Protein AF-A0A812Y5R7-F1 (afdb_monomer_lite)

Foldseek 3Di:
DVLVCCVPPVPDDSVQEAEDPDLPDQADPSHPHYHYDLVSLLVHVNVLDHNVRHQAQEEEAAQCLVLLDCVDSSVVSSLSRLQRYNYYHYHHPPQDDPDPLSCVVVVCSQPVPDDDSVVVLVQFFDWDQALVRDTDTHDGPPVVVVVCCDDVPGHPDDDCVRPPVPDPDDDDDDDDDDQVQFPDHVVVLVVLVCVQPVDPPRNCPPVNVVSVVVNLVNVLNRCLRVVLVVVVVCVVVPVPDDDDDDDDPVSVVSNVVSCCPPQNPPDDDDDPPDDPD

InterPro domains:
  IPR000330 SNF2, N-terminal domain [PF00176] (33-228)
  IPR014001 Helicase superfamily 1/2, ATP-binding domain [PS51192] (1-113)
  IPR027417 P-loop containing nucleoside triphosphate hydrolase [G3DSA:3.40.50.300] (202-277)
  IPR027417 P-loop containing nucleoside triphosphate hydrolase [SSF52540] (2-168)
  IPR038718 SNF2-like, N-terminal domain superfamily [G3DSA:3.40.50.10810] (13-181)

Sequence (277 aa):
VWLEQLRCWGGVDPAKVQVIYAGSTPLDPDASWVIVSYALLVRQKHLLRDARGRPYRFVVCDECHYVKNPEAKRSRAVYAVAEEAKFLILISGTPVLNSAMELFPLLRLLDSRLPDESTFGHRYFRSKNNAFGKSNWAGPQRELELHTYLFHKIGIRRKKEDVLKQLPAKRRQTILLKEATCGLSWQELMALEERLFGNADENEEDFAREEVQRALKLVMKTKMRCCCDYVKDLLDNGIGKFLLFAHHRAMMDALESTLQGPLRGRYIRIDGSTNQK

Organism: NCBI:txid1628268

pLDDT: mean 83.71, std 10.91, range [46.34, 96.88]

Secondary structure (DSSP, 8-state):
-HHHHHHHHS---GGGEEE--STTPPPPTT-SEEE--HHHHHH-GGGGS-TTSPPPSEEEETTGGGG--TTSHHHHHHHHHHTT-SEEEE--S-S-SS-GGGGHHHHHHH-TTSPPHHHHHHHHEEEEE-TTS-EEEEEESSHHHHHHIIIIII-----HHHH-TTSPP------PPPGGGSSS-HHHHHHHHHHHHS---TT-HHHHHHHHHHHHHHHHHHHHHHHHHHHHHHHHTT--------S-HHHHHHHHHHHTTTTTTS-----TTS---

Structure (mmCIF, N/CA/C/O backbone):
data_AF-A0A812Y5R7-F1
#
_entry.id   AF-A0A812Y5R7-F1
#
loop_
_atom_site.group_PDB
_atom_site.id
_atom_site.type_symbol
_atom_site.label_atom_id
_atom_site.label_alt_id
_atom_site.label_comp_id
_atom_site.label_asym_id
_atom_site.label_entity_id
_atom_site.label_seq_id
_atom_site.pdbx_PDB_ins_code
_atom_site.Cartn_x
_atom_site.Cartn_y
_atom_site.Cartn_z
_atom_site.occupancy
_atom_site.B_iso_or_equiv
_atom_site.auth_seq_id
_atom_site.auth_comp_id
_atom_site.auth_asym_id
_atom_site.auth_atom_id
_atom_site.pdbx_PDB_model_num
ATOM 1 N N . VAL A 1 1 ? -16.114 -0.864 -6.460 1.00 84.00 1 VAL A N 1
ATOM 2 C CA . VAL A 1 1 ? -15.586 -2.143 -5.924 1.00 84.00 1 VAL A CA 1
ATOM 3 C C . VAL A 1 1 ? -16.149 -2.504 -4.552 1.00 84.00 1 VAL A C 1
ATOM 5 O O . VAL A 1 1 ? -17.101 -3.263 -4.536 1.00 84.00 1 VAL A O 1
ATOM 8 N N . TRP A 1 2 ? -15.648 -1.992 -3.415 1.00 88.81 2 TRP A N 1
ATOM 9 C CA . TRP A 1 2 ? -16.089 -2.459 -2.078 1.00 88.81 2 TRP A CA 1
ATOM 10 C C . TRP A 1 2 ? -17.611 -2.408 -1.858 1.00 88.81 2 TRP A C 1
ATOM 12 O O . TRP A 1 2 ? -18.202 -3.415 -1.482 1.00 88.81 2 TRP A O 1
ATOM 22 N N . LEU A 1 3 ? -18.261 -1.281 -2.179 1.00 87.94 3 LEU A N 1
ATOM 23 C CA . LEU A 1 3 ? -19.724 -1.156 -2.113 1.00 87.94 3 LEU A CA 1
ATOM 24 C C . LEU A 1 3 ? -20.442 -2.200 -2.987 1.00 87.94 3 LEU A C 1
ATOM 26 O O . LEU A 1 3 ? -21.407 -2.814 -2.549 1.00 87.94 3 LEU A O 1
ATOM 30 N N . GLU A 1 4 ? -19.971 -2.416 -4.216 1.00 86.75 4 GLU A N 1
ATOM 31 C CA . GLU A 1 4 ? -20.564 -3.392 -5.141 1.00 86.75 4 GLU A CA 1
ATOM 32 C C . GLU A 1 4 ? -20.391 -4.825 -4.631 1.00 86.75 4 GLU A C 1
ATOM 34 O O . GLU A 1 4 ? -21.322 -5.617 -4.701 1.00 86.75 4 GLU A O 1
ATOM 39 N N . GLN A 1 5 ? -19.228 -5.161 -4.067 1.00 88.25 5 GLN A N 1
ATOM 40 C CA . GLN A 1 5 ? -18.986 -6.502 -3.536 1.00 88.25 5 GLN A CA 1
ATOM 41 C C . GLN A 1 5 ? -19.799 -6.770 -2.266 1.00 88.25 5 GLN A C 1
ATOM 43 O O . GLN A 1 5 ? -20.343 -7.861 -2.120 1.00 88.25 5 GLN A O 1
ATOM 48 N N . LEU A 1 6 ? -19.967 -5.774 -1.390 1.00 86.62 6 LEU A N 1
ATOM 49 C CA . LEU A 1 6 ? -20.860 -5.886 -0.232 1.00 86.62 6 LEU A CA 1
ATOM 50 C C . LEU A 1 6 ? -22.319 -6.104 -0.650 1.00 86.62 6 LEU A C 1
ATOM 52 O O . LEU A 1 6 ? -23.005 -6.910 -0.028 1.00 86.62 6 LEU A O 1
ATOM 56 N N . ARG A 1 7 ? -22.765 -5.455 -1.734 1.00 82.38 7 ARG A N 1
ATOM 57 C CA . ARG A 1 7 ? -24.100 -5.664 -2.319 1.00 82.38 7 ARG A CA 1
ATOM 58 C C . ARG A 1 7 ? -24.279 -7.077 -2.866 1.00 82.38 7 ARG A C 1
ATOM 60 O O . ARG A 1 7 ? -25.310 -7.691 -2.632 1.00 82.38 7 ARG A O 1
ATOM 67 N N . CYS A 1 8 ? -23.289 -7.579 -3.600 1.00 82.62 8 CYS A N 1
ATOM 68 C CA . CYS A 1 8 ? -23.407 -8.864 -4.286 1.00 82.62 8 CYS A CA 1
ATOM 69 C C . CYS A 1 8 ? -23.157 -10.074 -3.367 1.00 82.62 8 CYS A C 1
ATOM 71 O O . CYS A 1 8 ? -23.780 -11.112 -3.560 1.00 82.62 8 CYS A O 1
ATOM 73 N N . TRP A 1 9 ? -22.254 -9.961 -2.386 1.00 82.50 9 TRP A N 1
ATOM 74 C CA . TRP A 1 9 ? -21.751 -11.108 -1.609 1.00 82.50 9 TRP A CA 1
ATOM 75 C C . TRP A 1 9 ? -21.750 -10.881 -0.097 1.00 82.50 9 TRP A C 1
ATOM 77 O O . TRP A 1 9 ? -21.584 -11.831 0.663 1.00 82.50 9 TRP A O 1
ATOM 87 N N . GLY A 1 10 ? -21.888 -9.636 0.362 1.00 74.44 10 GLY A N 1
ATOM 88 C CA . GLY A 1 10 ? -21.696 -9.289 1.770 1.00 74.44 10 GLY A CA 1
ATOM 89 C C . GLY A 1 10 ? -22.867 -9.653 2.679 1.00 74.44 10 GLY A C 1
ATOM 90 O O . GLY A 1 10 ? -22.699 -9.638 3.894 1.00 74.44 10 GLY A O 1
ATOM 91 N N . GLY A 1 11 ? -24.051 -9.935 2.122 1.00 80.62 11 GLY A N 1
ATOM 92 C CA . GLY A 1 11 ? -25.275 -10.127 2.912 1.00 80.62 11 GLY A CA 1
ATOM 93 C C . GLY A 1 11 ? -25.660 -8.891 3.737 1.00 80.62 11 GLY A C 1
ATOM 94 O O . GLY A 1 11 ? -26.389 -9.003 4.718 1.00 80.62 11 GLY A O 1
ATOM 95 N N . VAL A 1 12 ? -25.132 -7.718 3.371 1.00 82.69 12 VAL A N 1
ATOM 96 C CA . VAL A 1 12 ? -25.376 -6.443 4.046 1.00 82.69 12 VAL A CA 1
ATOM 97 C C . VAL A 1 12 ? -26.439 -5.684 3.267 1.00 82.69 12 VAL A C 1
ATOM 99 O O . VAL A 1 12 ? -26.330 -5.553 2.048 1.00 82.69 12 VAL A O 1
ATOM 102 N N . ASP A 1 13 ? -27.431 -5.145 3.976 1.00 86.00 13 ASP A N 1
ATOM 103 C CA . ASP A 1 13 ? -28.386 -4.207 3.391 1.00 86.00 13 ASP A CA 1
ATOM 104 C C . ASP A 1 13 ? -27.625 -3.000 2.804 1.00 86.00 13 ASP A C 1
ATOM 106 O O . ASP A 1 13 ? -26.950 -2.279 3.549 1.00 86.00 13 ASP A O 1
ATOM 110 N N . PRO A 1 14 ? -27.709 -2.748 1.485 1.00 83.75 14 PRO A N 1
ATOM 111 C CA . PRO A 1 14 ? -27.018 -1.632 0.852 1.00 83.75 14 PRO A CA 1
ATOM 112 C C . PRO A 1 14 ? -27.390 -0.267 1.441 1.00 83.75 14 PRO A C 1
ATOM 114 O O . PRO A 1 14 ? -26.567 0.644 1.376 1.00 83.75 14 PRO A O 1
ATOM 117 N N . ALA A 1 15 ? -28.584 -0.124 2.029 1.00 86.00 15 ALA A N 1
ATOM 118 C CA . ALA A 1 15 ? -29.010 1.097 2.713 1.00 86.00 15 ALA A CA 1
ATOM 119 C C . ALA A 1 15 ? -28.239 1.350 4.022 1.00 86.00 15 ALA A C 1
ATOM 121 O O . ALA A 1 15 ? -28.199 2.472 4.512 1.00 86.00 15 ALA A O 1
ATOM 122 N N . LYS A 1 16 ? -27.583 0.323 4.577 1.00 91.00 16 LYS A N 1
ATOM 123 C CA . LYS A 1 16 ? -26.752 0.403 5.788 1.00 91.00 16 LYS A CA 1
ATOM 124 C C . LYS A 1 16 ? -25.270 0.654 5.494 1.00 91.00 16 LYS A C 1
ATOM 126 O O . LYS A 1 16 ? -24.464 0.638 6.430 1.00 91.00 16 LYS A O 1
ATOM 131 N N . VAL A 1 17 ? -24.895 0.866 4.230 1.00 93.31 17 VAL A N 1
ATOM 132 C CA . VAL A 1 17 ? -23.514 1.144 3.810 1.00 93.31 17 VAL A CA 1
ATOM 133 C C . VAL A 1 17 ? -23.396 2.588 3.339 1.00 93.31 17 VAL A C 1
ATOM 135 O O . VAL A 1 17 ? -23.950 2.967 2.310 1.00 93.31 17 VAL A O 1
ATOM 138 N N . GLN A 1 18 ? -22.600 3.380 4.049 1.00 94.69 18 GLN A N 1
ATOM 139 C CA . GLN A 1 18 ? -22.289 4.751 3.674 1.00 94.69 18 GLN A CA 1
ATOM 140 C C . GLN A 1 18 ? -20.899 4.828 3.036 1.00 94.69 18 GLN A C 1
ATOM 142 O O . GLN A 1 18 ? -19.907 4.394 3.622 1.00 94.69 18 GLN A O 1
ATOM 147 N N . VAL A 1 19 ? -20.806 5.420 1.844 1.00 94.81 19 VAL A N 1
ATOM 148 C CA . VAL A 1 19 ? -19.521 5.740 1.206 1.00 94.81 19 VAL A CA 1
ATOM 149 C C . VAL A 1 19 ? -19.264 7.238 1.311 1.00 94.81 19 VAL A C 1
ATOM 151 O O . VAL A 1 19 ? -20.086 8.048 0.885 1.00 94.81 19 VAL A O 1
ATOM 154 N N . ILE A 1 20 ? -18.113 7.607 1.868 1.00 94.81 20 ILE A N 1
ATOM 155 C CA . ILE A 1 20 ? -17.711 9.000 2.049 1.00 94.81 20 ILE A CA 1
ATOM 156 C C . ILE A 1 20 ? -16.880 9.442 0.846 1.00 94.81 20 ILE A C 1
ATOM 158 O O . ILE A 1 20 ? -15.723 9.049 0.693 1.00 94.81 20 ILE A O 1
ATOM 162 N N . TYR A 1 21 ? -17.478 10.281 -0.000 1.00 91.06 21 TYR A N 1
ATOM 163 C CA . TYR A 1 21 ? -16.824 10.857 -1.181 1.00 91.06 21 TYR A CA 1
ATOM 164 C C . TYR A 1 21 ? -16.240 12.249 -0.921 1.00 91.06 21 TYR A C 1
ATOM 166 O O . TYR A 1 21 ? -15.235 12.621 -1.524 1.00 91.06 21 TYR A O 1
ATOM 174 N N . ALA A 1 22 ? -16.846 13.014 -0.010 1.00 90.94 22 ALA A N 1
ATOM 175 C CA . ALA A 1 22 ? -16.432 14.368 0.321 1.00 90.94 22 ALA A CA 1
ATOM 176 C C . ALA A 1 22 ? -16.225 14.518 1.827 1.00 90.94 22 ALA A C 1
ATOM 178 O O . ALA A 1 22 ? -16.900 13.895 2.641 1.00 90.94 22 ALA A O 1
ATOM 179 N N . GLY A 1 23 ? -15.282 15.379 2.205 1.00 85.62 23 GLY A N 1
ATOM 180 C CA . GLY A 1 23 ? -14.959 15.575 3.612 1.00 85.62 23 GLY A CA 1
ATOM 181 C C . GLY A 1 23 ? -16.055 16.277 4.415 1.00 85.62 23 GLY A C 1
ATOM 182 O O . GLY A 1 23 ? -16.117 16.096 5.619 1.00 85.62 23 GLY A O 1
ATOM 183 N N . SER A 1 24 ? -16.932 17.040 3.763 1.00 87.69 24 SER A N 1
ATOM 184 C CA . SER A 1 24 ? -18.085 17.687 4.398 1.00 87.69 24 SER A CA 1
ATOM 185 C C . SER A 1 24 ? -19.265 16.742 4.633 1.00 87.69 24 SER A C 1
ATOM 187 O O . SER A 1 24 ? -20.240 17.146 5.260 1.00 87.69 24 SER A O 1
ATOM 189 N N . THR A 1 25 ? -19.215 15.508 4.121 1.00 91.69 25 THR A N 1
ATOM 190 C CA . THR A 1 25 ? -20.315 14.553 4.268 1.00 91.69 25 THR A CA 1
ATOM 191 C C . THR A 1 25 ? -20.445 14.129 5.740 1.00 91.69 25 THR A C 1
ATOM 193 O O . THR A 1 25 ? -19.480 13.596 6.304 1.00 91.69 25 THR A O 1
ATOM 196 N N . PRO A 1 26 ? -21.609 14.356 6.383 1.00 92.31 26 PRO A N 1
ATOM 197 C CA . PRO A 1 26 ? -21.854 13.886 7.741 1.00 92.31 26 PRO A CA 1
ATOM 198 C C . PRO A 1 26 ? -21.992 12.360 7.761 1.00 92.31 26 PRO A C 1
ATOM 200 O O . PRO A 1 26 ? -22.435 11.756 6.784 1.00 92.31 26 PRO A O 1
ATOM 203 N N . LEU A 1 27 ? -21.617 11.735 8.878 1.00 94.75 27 LEU A N 1
ATOM 204 C CA . LEU A 1 27 ? -21.836 10.304 9.079 1.00 94.75 27 LEU A CA 1
ATOM 205 C C . LEU A 1 27 ? -23.315 10.032 9.354 1.00 94.75 27 LEU A C 1
ATOM 207 O O . LEU A 1 27 ? -23.932 10.725 10.161 1.00 94.75 27 LEU A O 1
ATOM 211 N N . ASP A 1 28 ? -23.858 9.015 8.699 1.00 93.44 28 ASP A N 1
ATOM 212 C CA . ASP A 1 28 ? -25.228 8.556 8.894 1.00 93.44 28 ASP A CA 1
ATOM 213 C C . ASP A 1 28 ? -25.324 7.725 10.196 1.00 93.44 28 ASP A C 1
ATOM 215 O O . ASP A 1 28 ? -24.650 6.695 10.311 1.00 93.44 28 ASP A O 1
ATOM 219 N N . PRO A 1 29 ? -26.140 8.135 11.190 1.00 92.62 29 PRO A N 1
ATOM 220 C CA . PRO A 1 29 ? -26.336 7.395 12.440 1.00 92.62 29 PRO A CA 1
ATOM 221 C C . PRO A 1 29 ? -26.931 5.993 12.293 1.00 92.62 29 PRO A C 1
ATOM 223 O O . PRO A 1 29 ? -26.826 5.197 13.240 1.00 92.62 29 PRO A O 1
ATOM 226 N N . ASP A 1 30 ? -27.557 5.710 11.150 1.00 91.56 30 ASP A N 1
ATOM 227 C CA . ASP A 1 30 ? -28.165 4.426 10.821 1.00 91.56 30 ASP A CA 1
ATOM 228 C C . ASP A 1 30 ? -27.254 3.525 9.982 1.00 91.56 30 ASP A C 1
ATOM 230 O O . ASP A 1 30 ? -27.551 2.329 9.850 1.00 91.56 30 ASP A O 1
ATOM 234 N N . ALA A 1 31 ? -26.137 4.049 9.464 1.00 92.31 31 ALA A N 1
ATOM 235 C CA . ALA A 1 31 ? -25.155 3.266 8.729 1.00 92.31 31 ALA A CA 1
ATOM 236 C C . ALA A 1 31 ? -24.411 2.296 9.658 1.00 92.31 31 ALA A C 1
ATOM 238 O O . ALA A 1 31 ? -23.898 2.651 10.718 1.00 92.31 31 ALA A O 1
ATOM 239 N N . SER A 1 32 ? -24.329 1.038 9.230 1.00 90.88 32 SER A N 1
ATOM 240 C CA . SER A 1 32 ? -23.557 -0.008 9.914 1.00 90.88 32 SER A CA 1
ATOM 241 C C . SER A 1 32 ? -22.140 -0.140 9.355 1.00 90.88 32 SER A C 1
ATOM 243 O O . SER A 1 32 ? -21.246 -0.612 10.055 1.00 90.88 32 SER A O 1
ATOM 245 N N . TRP A 1 33 ? -21.933 0.283 8.106 1.00 92.69 33 TRP A N 1
ATOM 246 C CA . TRP A 1 33 ? -20.644 0.257 7.422 1.00 92.69 33 TRP A CA 1
ATOM 247 C C . TRP A 1 33 ? -20.321 1.636 6.870 1.00 92.69 33 TRP A C 1
ATOM 249 O O . TRP A 1 33 ? -21.145 2.239 6.186 1.00 92.69 33 TRP A O 1
ATOM 259 N N . VAL A 1 34 ? -19.099 2.100 7.118 1.00 95.00 34 VAL A N 1
ATOM 260 C CA . VAL A 1 34 ? -18.579 3.354 6.572 1.00 95.00 34 VAL A CA 1
ATOM 261 C C . VAL A 1 34 ? -17.354 3.032 5.729 1.00 95.00 34 VAL A C 1
ATOM 263 O O . VAL A 1 34 ? -16.394 2.438 6.214 1.00 95.00 34 VAL A O 1
ATOM 266 N N . ILE A 1 35 ? -17.391 3.414 4.455 1.00 95.38 35 ILE A N 1
ATOM 267 C CA . ILE A 1 35 ? -16.284 3.246 3.514 1.00 95.38 35 ILE A CA 1
ATOM 268 C C . ILE A 1 35 ? -15.682 4.620 3.249 1.00 95.38 35 ILE A C 1
ATOM 270 O O . ILE A 1 35 ? -16.357 5.523 2.754 1.00 95.38 35 ILE A O 1
ATOM 274 N N . VAL A 1 36 ? -14.397 4.773 3.557 1.00 95.25 36 VAL A N 1
ATOM 275 C CA . VAL A 1 36 ? -13.672 6.040 3.444 1.00 95.25 36 VAL A CA 1
ATOM 276 C C . VAL A 1 36 ? -12.274 5.802 2.878 1.00 95.25 36 VAL A C 1
ATOM 278 O O . VAL A 1 36 ? -11.639 4.786 3.153 1.00 95.25 36 VAL A O 1
ATOM 281 N N . SER A 1 37 ? -11.776 6.744 2.077 1.00 94.12 37 SER A N 1
ATOM 282 C CA . SER A 1 37 ? -10.391 6.712 1.599 1.00 94.12 37 SER A CA 1
ATOM 283 C C . SER A 1 37 ? -9.414 7.221 2.665 1.00 94.12 37 SER A C 1
ATOM 285 O O . SER A 1 37 ? -9.737 8.112 3.455 1.00 94.12 37 SER A O 1
ATOM 287 N N . TYR A 1 38 ? -8.165 6.746 2.636 1.00 93.69 38 TYR A N 1
ATOM 288 C CA . TYR A 1 38 ? -7.121 7.234 3.548 1.00 93.69 38 TYR A CA 1
ATOM 289 C C . TYR A 1 38 ? -6.928 8.756 3.490 1.00 93.69 38 TYR A C 1
ATOM 291 O O . TYR A 1 38 ? -6.675 9.390 4.511 1.00 93.69 38 TYR A O 1
ATOM 299 N N . ALA A 1 39 ? -7.065 9.361 2.307 1.00 91.75 39 ALA A N 1
ATOM 300 C CA . ALA A 1 39 ? -6.901 10.802 2.132 1.00 91.75 39 ALA A CA 1
ATOM 301 C C . ALA A 1 39 ? -7.988 11.616 2.854 1.00 91.75 39 ALA A C 1
ATOM 303 O O . ALA A 1 39 ? -7.691 12.679 3.402 1.00 91.75 39 ALA A O 1
ATOM 304 N N . LEU A 1 40 ? -9.231 11.122 2.868 1.00 93.31 40 LEU A N 1
ATOM 305 C CA . LEU A 1 40 ? -10.339 11.773 3.567 1.00 93.31 40 LEU A CA 1
ATOM 306 C C . LEU A 1 40 ? -10.211 11.617 5.081 1.00 93.31 40 LEU A C 1
ATOM 308 O O . LEU A 1 40 ? -10.363 12.607 5.794 1.00 93.31 40 LEU A O 1
ATOM 312 N N . LEU A 1 41 ? -9.832 10.427 5.558 1.00 93.31 41 LEU A N 1
ATOM 313 C CA . LEU A 1 41 ? -9.646 10.158 6.987 1.00 93.31 41 LEU A CA 1
ATOM 314 C C . LEU A 1 41 ? -8.608 11.094 7.630 1.00 93.31 41 LEU A C 1
ATOM 316 O O . LEU A 1 41 ? -8.805 11.579 8.738 1.00 93.31 41 LEU A O 1
ATOM 320 N N . VAL A 1 42 ? -7.528 11.421 6.910 1.00 92.00 42 VAL A N 1
ATOM 321 C CA . VAL A 1 42 ? -6.503 12.376 7.378 1.00 92.00 42 VAL A CA 1
ATOM 322 C C . VAL A 1 42 ? -7.057 13.781 7.584 1.00 92.00 42 VAL A C 1
ATOM 324 O O . VAL A 1 42 ? -6.621 14.497 8.484 1.00 92.00 42 VAL A O 1
ATOM 327 N N . ARG A 1 43 ? -7.955 14.216 6.700 1.00 89.12 43 ARG A N 1
ATOM 328 C CA . ARG A 1 43 ? -8.440 15.600 6.666 1.00 89.12 43 ARG A CA 1
ATOM 329 C C . ARG A 1 43 ? -9.594 15.833 7.634 1.00 89.12 43 ARG A C 1
ATOM 331 O O . ARG A 1 43 ? -9.819 16.975 8.015 1.00 89.12 43 ARG A O 1
ATOM 338 N N . GLN A 1 44 ? -10.318 14.779 8.003 1.00 90.56 44 GLN A N 1
ATOM 339 C CA . GLN A 1 44 ? -11.620 14.890 8.645 1.00 90.56 44 GLN A CA 1
ATOM 340 C C . GLN A 1 44 ? -11.659 14.157 9.980 1.00 90.56 44 GLN A C 1
ATOM 342 O O . GLN A 1 44 ? -11.813 12.940 10.046 1.00 90.56 44 GLN A O 1
ATOM 347 N N . LYS A 1 45 ? -11.551 14.927 11.068 1.00 87.44 45 LYS A N 1
ATOM 348 C CA . LYS A 1 45 ? -11.534 14.384 12.432 1.00 87.44 45 LYS A CA 1
ATOM 349 C C . LYS A 1 45 ? -12.851 13.715 12.831 1.00 87.44 45 LYS A C 1
ATOM 351 O O . LYS A 1 45 ? -12.819 12.784 13.628 1.00 87.44 45 LYS A O 1
ATOM 356 N N . HIS A 1 46 ? -13.990 14.155 12.286 1.00 90.44 46 HIS A N 1
ATOM 357 C CA . HIS A 1 46 ? -15.288 13.545 12.603 1.00 90.44 46 HIS A CA 1
ATOM 358 C C . HIS A 1 46 ? -15.401 12.107 12.093 1.00 90.44 46 HIS A C 1
ATOM 360 O O . HIS A 1 46 ? -16.201 11.353 12.625 1.00 90.44 46 HIS A O 1
ATOM 366 N N . LEU A 1 47 ? -14.577 11.710 11.116 1.00 93.31 47 LEU A N 1
ATOM 367 C CA . LEU A 1 47 ? -14.551 10.346 10.583 1.00 93.31 47 LEU A CA 1
ATOM 368 C C . LEU A 1 47 ? -13.778 9.362 11.475 1.00 93.31 47 LEU A C 1
ATOM 370 O O . LEU A 1 47 ? -13.834 8.163 11.220 1.00 93.31 47 LEU A O 1
ATOM 374 N N . LEU A 1 48 ? -13.063 9.835 12.507 1.00 93.25 48 LEU A N 1
ATOM 375 C CA . LEU A 1 48 ? -12.273 8.973 13.399 1.00 93.25 48 LEU A CA 1
ATOM 376 C C . LEU A 1 48 ? -13.138 8.132 14.350 1.00 93.25 48 LEU A C 1
ATOM 378 O O . LEU A 1 48 ? -12.686 7.115 14.868 1.00 93.25 48 LEU A O 1
ATOM 382 N N . ARG A 1 49 ? -14.384 8.547 14.572 1.00 94.25 49 ARG A N 1
ATOM 383 C CA . ARG A 1 49 ? -15.383 7.837 15.376 1.00 94.25 49 ARG A CA 1
ATOM 384 C C . ARG A 1 49 ? -16.659 7.665 14.559 1.00 94.25 49 ARG A C 1
ATOM 386 O O . ARG A 1 49 ? -16.805 8.300 13.519 1.00 94.25 49 ARG A O 1
ATOM 393 N N . ASP A 1 50 ? -17.559 6.797 15.012 1.00 93.38 50 ASP A N 1
ATOM 394 C CA . ASP A 1 50 ? -18.868 6.639 14.377 1.00 93.38 50 ASP A CA 1
ATOM 395 C C . ASP A 1 50 ? -19.735 7.907 14.536 1.00 93.38 50 ASP A C 1
ATOM 397 O O . ASP A 1 50 ? -19.393 8.839 15.269 1.00 93.38 50 ASP A O 1
ATOM 401 N N . ALA A 1 51 ? -20.899 7.936 13.881 1.00 92.75 51 ALA A N 1
ATOM 402 C CA . ALA A 1 51 ? -21.844 9.057 13.943 1.00 92.75 51 ALA A CA 1
ATOM 403 C C . ALA A 1 51 ? -22.309 9.426 15.369 1.00 92.75 51 ALA A C 1
ATOM 405 O O . ALA A 1 51 ? -22.850 10.508 15.584 1.00 92.75 51 ALA A O 1
ATOM 406 N N . ARG A 1 52 ? -22.119 8.533 16.350 1.00 92.19 52 ARG A N 1
ATOM 407 C CA . ARG A 1 52 ? -22.490 8.720 17.759 1.00 92.19 52 ARG A CA 1
ATOM 408 C C . ARG A 1 52 ? -21.276 9.024 18.642 1.00 92.19 52 ARG A C 1
ATOM 410 O O . ARG A 1 52 ? -21.398 9.012 19.863 1.00 92.19 52 ARG A O 1
ATOM 417 N N . GLY A 1 53 ? -20.105 9.265 18.049 1.00 92.50 53 GLY A N 1
ATOM 418 C CA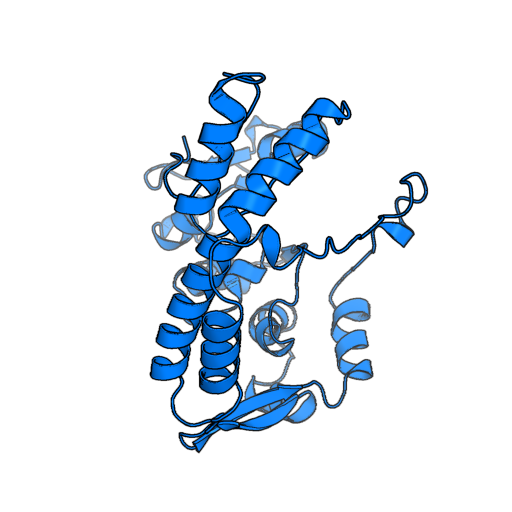 . GLY A 1 53 ? -18.871 9.555 18.773 1.00 92.50 53 GLY A CA 1
ATOM 419 C C . GLY A 1 53 ? -18.271 8.341 19.487 1.00 92.50 53 GLY A C 1
ATOM 420 O O . GLY A 1 53 ? -17.521 8.508 20.446 1.00 92.50 53 GLY A O 1
ATOM 421 N N . ARG A 1 54 ? -18.576 7.116 19.049 1.00 94.12 54 ARG A N 1
ATOM 422 C CA . ARG A 1 54 ? -18.030 5.879 19.628 1.00 94.12 54 ARG A CA 1
ATOM 423 C C . ARG A 1 54 ? -16.899 5.315 18.761 1.00 94.12 54 ARG A C 1
ATOM 425 O O . ARG A 1 54 ? -16.883 5.556 17.552 1.00 94.12 54 ARG A O 1
ATOM 432 N N . PRO A 1 55 ? -15.961 4.548 19.345 1.00 95.94 55 PRO A N 1
ATOM 433 C CA . PRO A 1 55 ? -14.977 3.807 18.564 1.00 95.94 55 PRO A CA 1
ATOM 434 C C . PRO A 1 55 ? -15.639 2.841 17.579 1.00 95.94 55 PRO A C 1
ATOM 436 O O . PRO A 1 55 ? -16.656 2.213 17.893 1.00 95.94 55 PRO A O 1
ATOM 439 N N . TYR A 1 56 ? -15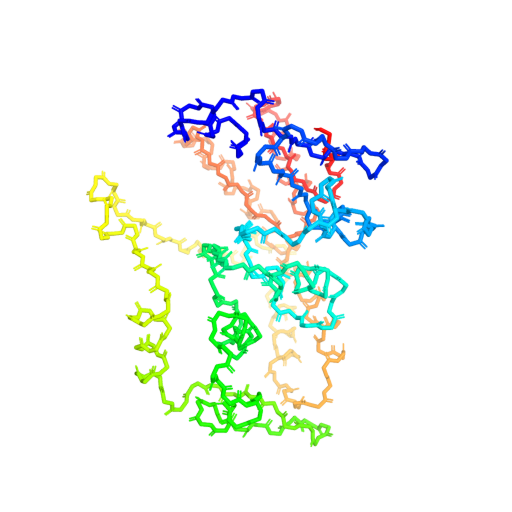.028 2.661 16.410 1.00 96.06 56 TYR A N 1
ATOM 440 C CA . TYR A 1 56 ? -15.458 1.629 15.474 1.00 96.06 56 TYR A CA 1
ATOM 441 C C . TYR A 1 56 ? -15.155 0.244 16.040 1.00 96.06 56 TYR A C 1
ATOM 443 O O . TYR A 1 56 ? -14.036 -0.059 16.436 1.00 96.06 56 TYR A O 1
ATOM 451 N N . ARG A 1 57 ? -16.150 -0.646 16.048 1.00 95.56 57 ARG A N 1
ATOM 452 C CA . ARG A 1 57 ? -15.957 -2.013 16.554 1.00 95.56 57 ARG A CA 1
ATOM 453 C C . ARG A 1 57 ? -15.020 -2.840 15.666 1.00 95.56 57 ARG A C 1
ATOM 455 O O . ARG A 1 57 ? -14.260 -3.648 16.189 1.00 95.56 57 ARG A O 1
ATOM 462 N N . PHE A 1 58 ? -15.120 -2.669 14.352 1.00 95.50 58 PHE A N 1
ATOM 463 C CA . PHE A 1 58 ? -14.338 -3.378 13.342 1.00 95.50 58 PHE A CA 1
ATOM 464 C C . PHE A 1 58 ? -13.714 -2.370 12.386 1.00 95.50 58 PHE A C 1
ATOM 466 O O . PHE A 1 58 ? -14.413 -1.499 11.872 1.00 95.50 58 PHE A O 1
ATOM 473 N N . VAL A 1 59 ? -12.421 -2.527 12.120 1.00 96.88 59 VAL A N 1
ATOM 474 C CA . VAL A 1 59 ? -11.672 -1.714 11.161 1.00 96.88 59 VAL A CA 1
ATOM 475 C C . VAL A 1 59 ? -11.001 -2.639 10.159 1.00 96.88 59 VAL A C 1
ATOM 477 O O . VAL A 1 59 ? -10.300 -3.579 10.534 1.00 96.88 59 VAL A O 1
ATOM 480 N N . VAL A 1 60 ? -11.218 -2.366 8.874 1.00 96.31 60 VAL A N 1
ATOM 481 C CA . VAL A 1 60 ? -10.574 -3.080 7.770 1.00 96.31 60 VAL A CA 1
ATOM 482 C C . VAL A 1 60 ? -9.742 -2.082 6.978 1.00 96.31 60 VAL A C 1
ATOM 484 O O . VAL A 1 60 ? -10.266 -1.104 6.450 1.00 96.31 60 VAL A O 1
ATOM 487 N N . CYS A 1 61 ? -8.440 -2.335 6.900 1.00 96.00 61 CYS A N 1
ATOM 488 C CA . CYS A 1 61 ? -7.489 -1.525 6.151 1.00 96.00 61 CYS A CA 1
ATOM 489 C C . CYS A 1 61 ? -7.052 -2.287 4.903 1.00 96.00 61 CYS A C 1
ATOM 491 O O . CYS A 1 61 ? -6.239 -3.209 4.997 1.00 96.00 61 CYS A O 1
ATOM 493 N N . ASP A 1 62 ? -7.589 -1.890 3.754 1.00 94.88 62 ASP A N 1
ATOM 494 C CA . ASP A 1 62 ? -7.195 -2.423 2.452 1.00 94.88 62 ASP A CA 1
ATOM 495 C C . ASP A 1 62 ? -5.923 -1.744 1.928 1.00 94.88 62 ASP A C 1
ATOM 497 O O . ASP A 1 62 ? -5.723 -0.545 2.111 1.00 94.88 62 ASP A O 1
ATOM 501 N N . GLU A 1 63 ? -5.046 -2.519 1.297 1.00 92.50 63 GLU A N 1
ATOM 502 C CA . GLU A 1 63 ? -3.676 -2.122 0.955 1.00 92.50 63 GLU A CA 1
ATOM 503 C C . GLU A 1 63 ? -2.923 -1.458 2.125 1.00 92.50 63 GLU A C 1
ATOM 505 O O . GLU A 1 63 ? -2.319 -0.387 2.015 1.00 92.50 63 GLU A O 1
ATOM 510 N N . CYS A 1 64 ? -2.925 -2.132 3.280 1.00 91.94 64 CYS A N 1
ATOM 511 C CA . CYS A 1 64 ? -2.375 -1.639 4.546 1.00 91.94 64 CYS A CA 1
ATOM 512 C C . CYS A 1 64 ? -0.888 -1.246 4.482 1.00 91.94 64 CYS A C 1
ATOM 514 O O . CYS A 1 64 ? -0.420 -0.465 5.309 1.00 91.94 64 CYS A O 1
ATOM 516 N N . HIS A 1 65 ? -0.143 -1.719 3.475 1.00 88.88 65 HIS A N 1
ATOM 517 C CA . HIS A 1 65 ? 1.241 -1.311 3.222 1.00 88.88 65 HIS A CA 1
ATOM 518 C C . HIS A 1 65 ? 1.367 0.209 3.020 1.00 88.88 65 HIS A C 1
ATOM 520 O O . HIS A 1 65 ? 2.438 0.792 3.201 1.00 88.88 65 HIS A O 1
ATOM 526 N N . TYR A 1 66 ? 0.263 0.883 2.698 1.00 89.88 66 TYR A N 1
ATOM 527 C CA . TYR A 1 66 ? 0.198 2.325 2.667 1.00 89.88 66 TYR A CA 1
ATOM 528 C C . TYR A 1 66 ? 0.428 2.972 4.048 1.00 89.88 66 TYR A C 1
ATOM 530 O O . TYR A 1 66 ? 1.086 4.012 4.133 1.00 89.88 66 TYR A O 1
ATOM 538 N N . VAL A 1 67 ? -0.022 2.376 5.143 1.00 91.38 67 VAL A N 1
ATOM 539 C CA . VAL A 1 67 ? 0.098 2.964 6.489 1.00 91.38 67 VAL A CA 1
ATOM 540 C C . VAL A 1 67 ? 1.317 2.467 7.267 1.00 91.38 67 VAL A C 1
ATOM 542 O O . VAL A 1 67 ? 1.368 2.598 8.479 1.00 91.38 67 VAL A O 1
ATOM 545 N N . LYS A 1 68 ? 2.334 1.939 6.572 1.00 88.88 68 LYS A N 1
ATOM 546 C CA . LYS A 1 68 ? 3.539 1.357 7.188 1.00 88.88 68 LYS A CA 1
ATOM 547 C C . LYS A 1 68 ? 4.436 2.342 7.951 1.00 88.88 68 LYS A C 1
ATOM 549 O O . LYS A 1 68 ? 5.173 1.920 8.827 1.00 88.88 68 LYS A O 1
ATOM 554 N N . ASN A 1 69 ? 4.412 3.636 7.613 1.00 89.88 69 ASN A N 1
ATOM 555 C CA . ASN A 1 69 ? 5.256 4.650 8.260 1.00 89.88 69 ASN A CA 1
ATOM 556 C C . ASN A 1 69 ? 4.463 5.390 9.359 1.00 89.88 69 ASN A C 1
ATOM 558 O O . ASN A 1 69 ? 3.603 6.192 8.985 1.00 89.88 69 ASN A O 1
ATOM 562 N N . PRO A 1 70 ? 4.756 5.212 10.663 1.00 89.69 70 PRO A N 1
ATOM 563 C CA . PRO A 1 70 ? 4.033 5.856 11.771 1.00 89.69 70 PRO A CA 1
ATOM 564 C C . PRO A 1 70 ? 4.033 7.387 11.730 1.00 89.69 70 PRO A C 1
ATOM 566 O O . PRO A 1 70 ? 3.108 8.035 12.219 1.00 89.69 70 PRO A O 1
ATOM 569 N N . GLU A 1 71 ? 5.061 7.992 11.138 1.00 89.38 71 GLU A N 1
ATOM 570 C CA . GLU A 1 71 ? 5.199 9.446 11.076 1.00 89.38 71 GLU A CA 1
ATOM 571 C C . GLU A 1 71 ? 4.293 10.076 10.016 1.00 89.38 71 GLU A C 1
ATOM 573 O O . GLU A 1 71 ? 3.965 11.265 10.079 1.00 89.38 71 GLU A O 1
ATOM 578 N N . ALA A 1 72 ? 3.848 9.284 9.038 1.00 92.31 72 ALA A N 1
ATOM 579 C CA . ALA A 1 72 ? 3.000 9.780 7.973 1.00 92.31 72 ALA A CA 1
ATOM 580 C C . ALA A 1 72 ? 1.608 10.144 8.514 1.00 92.31 72 ALA A C 1
ATOM 582 O O . ALA A 1 72 ? 0.977 9.375 9.238 1.00 92.31 72 ALA A O 1
ATOM 583 N N . LYS A 1 73 ? 1.072 11.297 8.083 1.00 92.38 73 LYS A N 1
ATOM 584 C CA . LYS A 1 73 ? -0.261 11.794 8.494 1.00 92.38 73 LYS A CA 1
ATOM 585 C C . LYS A 1 73 ? -1.368 10.741 8.332 1.00 92.38 73 LYS A C 1
ATOM 587 O O . LYS A 1 73 ? -2.226 10.608 9.195 1.00 92.38 73 LYS A O 1
ATOM 592 N N . ARG A 1 74 ? -1.311 9.979 7.236 1.00 93.06 74 ARG A N 1
ATOM 593 C CA . ARG A 1 74 ? -2.204 8.845 6.933 1.00 93.06 74 ARG A CA 1
ATOM 594 C C . ARG A 1 74 ? -2.152 7.733 7.965 1.00 93.06 74 ARG A C 1
ATOM 596 O O . ARG A 1 74 ? -3.203 7.273 8.389 1.00 93.06 74 ARG A O 1
ATOM 603 N N . SER A 1 75 ? -0.958 7.344 8.390 1.00 93.94 75 SER A N 1
ATOM 604 C CA . SER A 1 75 ? -0.787 6.277 9.366 1.00 93.94 75 SER A CA 1
ATOM 605 C C . SER A 1 75 ? -1.298 6.736 10.718 1.00 93.94 75 SER A C 1
ATOM 607 O O . SER A 1 75 ? -2.129 6.053 11.287 1.00 93.94 75 SER A O 1
ATOM 609 N N . ARG A 1 76 ? -0.953 7.952 11.165 1.00 94.00 76 ARG A N 1
ATOM 610 C CA . ARG A 1 76 ? -1.484 8.511 12.423 1.00 94.00 76 ARG A CA 1
ATOM 611 C C . ARG A 1 76 ? -3.013 8.523 12.470 1.00 94.00 76 ARG A C 1
ATOM 613 O O . ARG A 1 76 ? -3.589 8.138 13.479 1.00 94.00 76 ARG A O 1
ATOM 620 N N . ALA A 1 77 ? -3.666 8.933 11.381 1.00 94.00 77 ALA A N 1
ATOM 621 C CA . ALA A 1 77 ? -5.126 8.935 11.302 1.00 94.00 77 ALA A CA 1
ATOM 622 C C . ALA A 1 77 ? -5.711 7.516 11.380 1.00 94.00 77 ALA A C 1
ATOM 624 O O . ALA A 1 77 ? -6.678 7.292 12.096 1.00 94.00 77 ALA A O 1
ATOM 625 N N . VAL A 1 78 ? -5.109 6.551 10.682 1.00 95.38 78 VAL A N 1
ATOM 626 C CA . VAL A 1 78 ? -5.552 5.150 10.728 1.00 95.38 78 VAL A CA 1
ATOM 627 C C . VAL A 1 78 ? -5.276 4.512 12.085 1.00 95.38 78 VAL A C 1
ATOM 629 O O . VAL A 1 78 ? -6.117 3.770 12.573 1.00 95.38 78 VAL A O 1
ATOM 632 N N . TYR A 1 79 ? -4.145 4.822 12.712 1.00 95.00 79 TYR A N 1
ATOM 633 C CA . TYR A 1 79 ? -3.745 4.261 14.001 1.00 95.00 79 TYR A CA 1
ATOM 634 C C . TYR A 1 79 ? -4.700 4.741 15.093 1.00 95.00 79 TYR A C 1
ATOM 636 O O . TYR A 1 79 ? -5.198 3.919 15.848 1.00 95.00 79 TYR A O 1
ATOM 644 N N . ALA A 1 80 ? -5.083 6.024 15.078 1.00 94.12 80 ALA A N 1
ATOM 645 C CA . ALA A 1 80 ? -6.084 6.568 15.997 1.00 94.12 80 ALA A CA 1
ATOM 646 C C . ALA A 1 80 ? -7.434 5.828 15.932 1.00 94.12 80 ALA A C 1
ATOM 648 O O . ALA A 1 80 ? -8.105 5.673 16.946 1.00 94.12 80 ALA A O 1
ATOM 649 N N . VAL A 1 81 ? -7.836 5.354 14.748 1.00 95.62 81 VAL A N 1
ATOM 650 C CA . VAL A 1 81 ? -9.063 4.556 14.591 1.00 95.62 81 VAL A CA 1
ATOM 651 C C . VAL A 1 81 ? -8.833 3.092 14.973 1.00 95.62 81 VAL A C 1
ATOM 653 O O . VAL A 1 81 ? -9.689 2.470 15.597 1.00 95.62 81 VAL A O 1
ATOM 656 N N . ALA A 1 82 ? -7.689 2.530 14.587 1.00 95.31 82 ALA A N 1
ATOM 657 C CA . ALA A 1 82 ? -7.365 1.119 14.756 1.00 95.31 82 ALA A CA 1
ATOM 658 C C . ALA A 1 82 ? -7.059 0.737 16.213 1.00 95.31 82 ALA A C 1
ATOM 660 O O . ALA A 1 82 ? -7.439 -0.349 16.634 1.00 95.31 82 ALA A O 1
ATOM 661 N N . GLU A 1 83 ? -6.408 1.615 16.979 1.00 93.25 83 GLU A N 1
ATOM 662 C CA . GLU A 1 83 ? -6.035 1.372 18.381 1.00 93.25 83 GLU A CA 1
ATOM 663 C C . GLU A 1 83 ? -7.252 1.309 19.312 1.00 93.25 83 GLU A C 1
ATOM 665 O O . GLU A 1 83 ? -7.244 0.565 20.290 1.00 93.25 83 GLU A O 1
ATOM 670 N N . GLU A 1 84 ? -8.320 2.050 19.002 1.00 93.88 84 GLU A N 1
ATOM 671 C CA . GLU A 1 84 ? -9.572 2.001 19.766 1.00 93.88 84 GLU A CA 1
ATOM 672 C C . GLU A 1 84 ? -10.533 0.903 19.280 1.00 93.88 84 GLU A C 1
ATOM 674 O O . GLU A 1 84 ? -11.564 0.641 19.910 1.00 93.88 84 GLU A O 1
ATOM 679 N N . ALA A 1 85 ? -10.226 0.267 18.148 1.00 95.06 85 ALA A N 1
ATOM 680 C CA . ALA A 1 85 ? -11.088 -0.739 17.561 1.00 95.06 85 ALA A CA 1
ATOM 681 C C . ALA A 1 85 ? -10.973 -2.081 18.281 1.00 95.06 85 ALA A C 1
ATOM 683 O O . ALA A 1 85 ? -9.893 -2.544 18.638 1.00 95.06 85 ALA A O 1
ATOM 684 N N . LYS A 1 86 ? -12.108 -2.772 18.431 1.00 94.25 86 LYS A N 1
ATOM 685 C CA . LYS A 1 86 ? -12.116 -4.119 19.023 1.00 94.25 86 LYS A CA 1
ATOM 686 C C . LYS A 1 86 ? -11.476 -5.155 18.096 1.00 94.25 86 LYS A C 1
ATOM 688 O O . LYS A 1 86 ? -10.899 -6.130 18.568 1.00 94.25 86 LYS A O 1
ATOM 693 N N . PHE A 1 87 ? -11.625 -4.973 16.787 1.00 95.12 87 PHE A N 1
ATOM 694 C CA . PHE A 1 87 ? -11.118 -5.889 15.776 1.00 95.12 87 PHE A CA 1
ATOM 695 C C . PHE A 1 87 ? -10.485 -5.111 14.624 1.00 95.12 87 PHE A C 1
ATOM 697 O O . PHE A 1 87 ? -11.110 -4.210 14.061 1.00 95.12 87 PHE A O 1
ATOM 704 N N . LEU A 1 88 ? -9.275 -5.514 14.242 1.00 95.69 88 LEU A N 1
ATOM 705 C CA . LEU A 1 88 ? -8.508 -4.922 13.153 1.00 95.69 88 LEU A CA 1
ATOM 706 C C . LEU A 1 88 ? -8.137 -5.999 12.133 1.00 95.69 88 LEU A C 1
ATOM 708 O O . LEU A 1 88 ? -7.578 -7.035 12.490 1.00 95.69 88 LEU A O 1
ATOM 712 N N . ILE A 1 89 ? -8.419 -5.735 10.860 1.00 95.44 89 ILE A N 1
ATOM 713 C CA . ILE A 1 89 ? -7.988 -6.570 9.739 1.00 95.44 89 ILE A CA 1
ATOM 714 C C . ILE A 1 89 ? -7.143 -5.713 8.805 1.00 95.44 89 ILE A C 1
ATOM 716 O O . ILE A 1 89 ? -7.600 -4.695 8.286 1.00 95.44 89 ILE A O 1
ATOM 720 N N . LEU A 1 90 ? -5.907 -6.146 8.571 1.00 94.44 90 LEU A N 1
ATOM 721 C CA . LEU A 1 90 ? -4.999 -5.528 7.615 1.00 94.44 90 LEU A CA 1
ATOM 722 C C . LEU A 1 90 ? -4.900 -6.421 6.373 1.00 94.44 90 LEU A C 1
ATOM 724 O O . LEU A 1 90 ? -4.549 -7.594 6.482 1.00 94.44 90 LEU A O 1
ATOM 728 N N . ILE A 1 91 ? -5.199 -5.869 5.198 1.00 94.31 91 ILE A N 1
ATOM 729 C CA . ILE A 1 91 ? -5.180 -6.582 3.916 1.00 94.31 91 ILE A CA 1
ATOM 730 C C . ILE A 1 91 ? -4.105 -5.953 3.033 1.00 94.31 91 ILE A C 1
ATOM 732 O O . ILE A 1 91 ? -4.013 -4.734 2.930 1.00 94.31 91 ILE A O 1
ATOM 736 N N . SER A 1 92 ? -3.265 -6.772 2.404 1.00 90.69 92 SER A N 1
ATOM 737 C CA . SER A 1 92 ? -2.292 -6.309 1.411 1.00 90.69 92 SER A CA 1
ATOM 738 C C . SER A 1 92 ? -1.907 -7.450 0.480 1.00 90.69 92 SER A C 1
ATOM 740 O O . SER A 1 92 ? -1.612 -8.559 0.935 1.00 90.69 92 SER A O 1
ATOM 742 N N . GLY A 1 93 ? -1.867 -7.175 -0.825 1.00 85.81 93 GLY A N 1
ATOM 743 C CA . GLY A 1 93 ? -1.309 -8.109 -1.807 1.00 85.81 93 GLY A CA 1
ATOM 744 C C . GLY A 1 93 ? 0.223 -8.186 -1.754 1.00 85.81 93 GLY A C 1
ATOM 745 O O . GLY A 1 93 ? 0.817 -9.191 -2.154 1.00 85.81 93 GLY A O 1
ATOM 746 N N . THR A 1 94 ? 0.866 -7.143 -1.226 1.00 80.00 94 THR A N 1
ATOM 747 C CA . THR A 1 94 ? 2.324 -6.985 -1.136 1.00 80.00 94 THR A CA 1
ATOM 748 C C . THR A 1 94 ? 2.713 -6.532 0.275 1.00 80.00 94 THR A C 1
ATOM 750 O O . THR A 1 94 ? 2.951 -5.344 0.499 1.00 80.00 94 THR A O 1
ATOM 753 N N . PRO A 1 95 ? 2.743 -7.444 1.267 1.00 69.38 95 PRO A N 1
ATOM 754 C CA . PRO A 1 95 ? 2.982 -7.060 2.657 1.00 69.38 95 PRO A CA 1
ATOM 755 C C . PRO A 1 95 ? 4.399 -6.509 2.882 1.00 69.38 95 PRO A C 1
ATOM 757 O O . PRO A 1 95 ? 4.572 -5.568 3.642 1.00 69.38 95 PRO A O 1
ATOM 760 N N . VAL A 1 96 ? 5.413 -7.042 2.195 1.00 71.62 96 VAL A N 1
ATOM 761 C CA . VAL A 1 96 ? 6.807 -6.581 2.307 1.00 71.62 96 VAL A CA 1
ATOM 762 C C . VAL A 1 96 ? 7.200 -5.893 1.005 1.00 71.62 96 VAL A C 1
ATOM 764 O O . VAL A 1 96 ? 7.156 -6.532 -0.045 1.00 71.62 96 VAL A O 1
ATOM 767 N N . LEU A 1 97 ? 7.566 -4.608 1.074 1.00 66.19 97 LEU A N 1
ATOM 768 C CA . LEU A 1 97 ? 8.039 -3.846 -0.088 1.00 66.19 97 LEU A CA 1
ATOM 769 C C . LEU A 1 97 ? 9.567 -3.873 -0.174 1.00 66.19 97 LEU A C 1
ATOM 771 O O . LEU A 1 97 ? 10.097 -4.399 -1.146 1.00 66.19 97 LEU A O 1
ATOM 775 N N . ASN A 1 98 ? 10.261 -3.365 0.851 1.00 71.75 98 ASN A N 1
ATOM 776 C CA . ASN A 1 98 ? 11.727 -3.256 0.828 1.00 71.75 98 ASN A CA 1
ATOM 777 C C . ASN A 1 98 ? 12.406 -4.060 1.942 1.00 71.75 98 ASN A C 1
ATOM 779 O O . ASN A 1 98 ? 13.375 -4.772 1.702 1.00 71.75 98 ASN A O 1
ATOM 783 N N . SER A 1 99 ? 11.890 -3.959 3.168 1.00 80.31 99 SER A N 1
ATOM 784 C CA . SER A 1 99 ? 12.418 -4.664 4.336 1.00 80.31 99 SER A CA 1
ATOM 785 C C . SER A 1 99 ? 11.267 -5.172 5.189 1.00 80.31 99 SER A C 1
ATOM 787 O O . SER A 1 99 ? 10.269 -4.476 5.371 1.00 80.31 99 SER A O 1
ATOM 789 N N . ALA A 1 100 ? 11.406 -6.373 5.752 1.00 81.38 100 ALA A N 1
ATOM 790 C CA . ALA A 1 100 ? 10.423 -6.903 6.694 1.00 81.38 100 ALA A CA 1
ATOM 791 C C . ALA A 1 100 ? 10.315 -6.043 7.967 1.00 81.38 100 ALA A C 1
ATOM 793 O O . ALA A 1 100 ? 9.301 -6.111 8.655 1.00 81.38 100 ALA A O 1
ATOM 794 N N . MET A 1 101 ? 11.309 -5.193 8.249 1.00 85.94 101 MET A N 1
ATOM 795 C CA . MET A 1 101 ? 11.245 -4.229 9.346 1.00 85.94 101 MET A CA 1
ATOM 796 C C . MET A 1 101 ? 10.144 -3.183 9.132 1.00 85.94 101 MET A C 1
ATOM 798 O O . MET A 1 101 ? 9.507 -2.753 10.086 1.00 85.94 101 MET A O 1
ATOM 802 N N . GLU A 1 102 ? 9.833 -2.840 7.877 1.00 85.19 102 GLU A N 1
ATOM 803 C CA . GLU A 1 102 ? 8.755 -1.896 7.556 1.00 85.19 102 GLU A CA 1
ATOM 804 C C . GLU A 1 102 ? 7.368 -2.400 7.996 1.00 85.19 102 GLU A C 1
ATOM 806 O O . GLU A 1 102 ? 6.424 -1.619 8.078 1.00 85.19 102 GLU A O 1
ATOM 811 N N . LEU A 1 103 ? 7.224 -3.702 8.269 1.00 86.31 103 LEU A N 1
ATOM 812 C CA . LEU A 1 103 ? 5.989 -4.273 8.797 1.00 86.31 103 LEU A CA 1
ATOM 813 C C . LEU A 1 103 ? 5.835 -4.079 10.303 1.00 86.31 103 LEU A C 1
ATOM 815 O O . LEU A 1 103 ? 4.711 -4.187 10.787 1.00 86.31 103 LEU A O 1
ATOM 819 N N . PHE A 1 104 ? 6.915 -3.812 11.043 1.00 90.75 104 PHE A N 1
ATOM 820 C CA . PHE A 1 104 ? 6.880 -3.762 12.505 1.00 90.75 104 PHE A CA 1
ATOM 821 C C . PHE A 1 104 ? 5.753 -2.868 13.052 1.00 90.75 104 PHE A C 1
ATOM 823 O O . PHE A 1 104 ? 4.993 -3.351 13.894 1.00 90.75 104 PHE A O 1
ATOM 830 N N . PRO A 1 105 ? 5.538 -1.638 12.541 1.00 91.94 105 PRO A N 1
ATOM 831 C CA . PRO A 1 105 ? 4.441 -0.803 13.016 1.00 91.94 105 PRO A CA 1
ATOM 832 C C . PRO A 1 105 ? 3.058 -1.439 12.848 1.00 91.94 105 PRO A C 1
ATOM 834 O O . PRO A 1 105 ? 2.224 -1.366 13.746 1.00 91.94 105 PRO A O 1
ATOM 837 N N . LEU A 1 106 ? 2.826 -2.116 11.721 1.00 92.31 106 LEU A N 1
ATOM 838 C CA . LEU A 1 106 ? 1.568 -2.810 11.445 1.00 92.31 106 LEU A CA 1
ATOM 839 C C . LEU A 1 106 ? 1.401 -4.050 12.327 1.00 92.31 106 LEU A C 1
ATOM 841 O O . LEU A 1 106 ? 0.299 -4.346 12.779 1.00 92.31 106 LEU A O 1
ATOM 845 N N . LEU A 1 107 ? 2.493 -4.765 12.601 1.00 91.38 107 LEU A N 1
ATOM 846 C CA . LEU A 1 107 ? 2.475 -5.913 13.504 1.00 91.38 107 LEU A CA 1
ATOM 847 C C . LEU A 1 107 ? 2.182 -5.487 14.936 1.00 91.38 107 LEU A C 1
ATOM 849 O O . LEU A 1 107 ? 1.441 -6.181 15.621 1.00 91.38 107 LEU A O 1
ATOM 853 N N . ARG A 1 108 ? 2.720 -4.349 15.381 1.00 91.94 108 ARG A N 1
ATOM 854 C CA . ARG A 1 108 ? 2.470 -3.821 16.724 1.00 91.94 108 ARG A CA 1
ATOM 855 C C . ARG A 1 108 ? 1.026 -3.356 16.918 1.00 91.94 108 ARG A C 1
ATOM 857 O O . ARG A 1 108 ? 0.508 -3.486 18.021 1.00 91.94 108 ARG A O 1
ATOM 864 N N . LEU A 1 109 ? 0.359 -2.896 15.854 1.00 91.38 109 LEU A N 1
ATOM 865 C CA . LEU A 1 109 ? -1.090 -2.653 15.875 1.00 91.38 109 LEU A CA 1
ATOM 866 C C . LEU A 1 109 ? -1.909 -3.941 16.036 1.00 91.38 109 LEU A C 1
ATOM 868 O O . LEU A 1 109 ? -2.973 -3.914 16.644 1.00 91.38 109 LEU A O 1
ATOM 872 N N . LEU A 1 110 ? -1.440 -5.059 15.473 1.00 91.56 110 LEU A N 1
ATOM 873 C CA . LEU A 1 110 ? -2.129 -6.353 15.555 1.00 91.56 110 LEU A CA 1
ATOM 874 C C . LEU A 1 110 ? -1.816 -7.117 16.850 1.00 91.56 110 LEU A C 1
ATOM 876 O O . LEU A 1 110 ? -2.677 -7.820 17.374 1.00 91.56 110 LEU A O 1
ATOM 880 N N . ASP A 1 111 ? -0.589 -7.005 17.357 1.00 90.00 111 ASP A N 1
ATOM 881 C CA . ASP A 1 111 ? -0.128 -7.646 18.585 1.00 90.00 111 ASP A CA 1
ATOM 882 C C . ASP A 1 111 ? 0.639 -6.640 19.453 1.00 90.00 111 ASP A C 1
ATOM 884 O O . ASP A 1 111 ? 1.850 -6.447 19.314 1.00 90.00 111 ASP A O 1
ATOM 888 N N . SER A 1 112 ? -0.078 -6.026 20.397 1.00 87.44 112 SER A N 1
ATOM 889 C CA . SER A 1 112 ? 0.472 -5.044 21.339 1.00 87.44 112 SER A CA 1
ATOM 890 C C . SER A 1 112 ? 1.489 -5.630 22.326 1.00 87.44 112 SER A C 1
ATOM 892 O O . SER A 1 112 ? 2.178 -4.873 23.008 1.00 87.44 112 SER A O 1
ATOM 894 N N . ARG A 1 113 ? 1.622 -6.964 22.396 1.00 89.62 113 ARG A N 1
ATOM 895 C CA . ARG A 1 113 ? 2.615 -7.654 23.239 1.00 89.62 113 ARG A CA 1
ATOM 896 C C . ARG A 1 113 ? 3.999 -7.691 22.600 1.00 89.62 113 ARG A C 1
ATOM 898 O O . ARG A 1 113 ? 4.951 -8.125 23.250 1.00 89.62 113 ARG A O 1
ATOM 905 N N . LEU A 1 114 ? 4.119 -7.303 21.329 1.00 91.00 114 LEU A N 1
ATOM 906 C CA . LEU A 1 114 ? 5.420 -7.183 20.688 1.00 91.00 114 LEU A CA 1
ATOM 907 C C . LEU A 1 114 ? 6.308 -6.207 21.469 1.00 91.00 114 LEU A C 1
ATOM 909 O O . LEU A 1 114 ? 5.821 -5.190 21.974 1.00 91.00 114 LEU A O 1
ATOM 913 N N . PRO A 1 115 ? 7.618 -6.486 21.560 1.00 92.44 115 PRO A N 1
ATOM 914 C CA . PRO A 1 115 ? 8.541 -5.557 22.184 1.00 92.44 115 PRO A CA 1
ATOM 915 C C . PRO A 1 115 ? 8.652 -4.282 21.341 1.00 92.44 115 PRO A C 1
ATOM 917 O O . PRO A 1 115 ? 8.064 -4.167 20.259 1.00 92.44 115 PRO A O 1
ATOM 920 N N . ASP A 1 116 ? 9.350 -3.284 21.867 1.00 92.06 116 ASP A N 1
ATOM 921 C CA . ASP A 1 116 ? 9.627 -2.052 21.137 1.00 92.06 116 ASP A CA 1
ATOM 922 C C . ASP A 1 116 ? 10.409 -2.322 19.838 1.00 92.06 116 ASP A C 1
ATOM 924 O O . ASP A 1 116 ? 10.962 -3.405 19.617 1.00 92.06 116 ASP A O 1
ATOM 928 N N . GLU A 1 117 ? 10.432 -1.314 18.968 1.00 90.06 117 GLU A N 1
ATOM 929 C CA . GLU A 1 117 ? 11.040 -1.408 17.642 1.00 90.06 117 GLU A CA 1
ATOM 930 C C . GLU A 1 117 ? 12.514 -1.811 17.697 1.00 90.06 117 GLU A C 1
ATOM 932 O O . GLU A 1 117 ? 12.955 -2.626 16.888 1.00 90.06 117 GLU A O 1
ATOM 937 N N . SER A 1 118 ? 13.261 -1.289 18.672 1.00 89.81 118 SER A N 1
ATOM 938 C CA . SER A 1 118 ? 14.688 -1.565 18.816 1.00 89.81 118 SER A CA 1
ATOM 939 C C . SER A 1 118 ? 14.916 -3.020 19.203 1.00 89.81 118 SER A C 1
ATOM 941 O O . SER A 1 118 ? 15.656 -3.742 18.534 1.00 89.81 118 SER A O 1
ATOM 943 N N . THR A 1 119 ? 14.209 -3.500 20.226 1.00 92.56 119 THR A N 1
ATOM 944 C CA . THR A 1 119 ? 14.315 -4.893 20.676 1.00 92.56 119 THR A CA 1
ATOM 945 C C . THR A 1 119 ? 13.872 -5.880 19.589 1.00 92.56 119 THR A C 1
ATOM 947 O O . THR A 1 119 ? 14.511 -6.917 19.386 1.00 92.56 119 THR A O 1
ATOM 950 N N . PHE A 1 120 ? 12.799 -5.568 18.854 1.00 91.69 120 PHE A N 1
ATOM 951 C CA . PHE A 1 120 ? 12.368 -6.370 17.707 1.00 91.69 120 PHE A CA 1
ATOM 952 C C . PHE A 1 120 ? 13.424 -6.366 16.592 1.00 91.69 120 PHE A C 1
ATOM 954 O O . PHE A 1 120 ? 13.798 -7.429 16.087 1.00 91.69 120 PHE A O 1
ATOM 961 N N . GLY A 1 121 ? 13.943 -5.183 16.261 1.00 90.75 121 GLY A N 1
ATOM 962 C CA . GLY A 1 121 ? 15.017 -4.962 15.301 1.00 90.75 121 GLY A CA 1
ATOM 963 C C . GLY A 1 121 ? 16.246 -5.810 15.614 1.00 90.75 121 GLY A C 1
ATOM 964 O O . GLY A 1 121 ? 16.629 -6.659 14.814 1.00 90.75 121 GLY A O 1
ATOM 965 N N . HIS A 1 122 ? 16.789 -5.684 16.826 1.00 90.56 122 HIS A N 1
ATOM 966 C CA . HIS A 1 122 ? 17.967 -6.420 17.288 1.00 90.56 122 HIS A CA 1
ATOM 967 C C . HIS A 1 122 ? 17.780 -7.937 17.326 1.00 90.56 122 HIS A C 1
ATOM 969 O O . HIS A 1 122 ? 18.760 -8.669 17.199 1.00 90.56 122 HIS A O 1
ATOM 975 N N . ARG A 1 123 ? 16.550 -8.439 17.497 1.00 91.25 123 ARG A N 1
ATOM 976 C CA . ARG A 1 123 ? 16.270 -9.882 17.460 1.00 91.25 123 ARG A CA 1
ATOM 977 C C . ARG A 1 123 ? 16.261 -10.425 16.035 1.00 91.25 123 ARG A C 1
ATOM 979 O O . ARG A 1 123 ? 16.798 -11.507 15.791 1.00 91.25 123 ARG A O 1
ATOM 986 N N . TYR A 1 124 ? 15.635 -9.705 15.106 1.00 90.88 124 TYR A N 1
ATOM 987 C CA . TYR A 1 124 ? 15.305 -10.237 13.782 1.00 90.88 124 TYR A CA 1
ATOM 988 C C . TYR A 1 124 ? 16.177 -9.711 12.645 1.00 90.88 124 TYR A C 1
ATOM 990 O O . TYR A 1 124 ? 16.272 -10.396 11.626 1.00 90.88 124 TYR A O 1
ATOM 998 N N . PHE A 1 125 ? 16.858 -8.578 12.816 1.00 90.50 125 PHE A N 1
ATOM 999 C CA . PHE A 1 125 ? 17.637 -7.904 11.775 1.00 90.50 125 PHE A CA 1
ATOM 1000 C C . PHE A 1 125 ? 19.058 -7.582 12.228 1.00 90.50 125 PHE A C 1
ATOM 1002 O O . PHE A 1 125 ? 19.307 -7.323 13.404 1.00 90.50 125 PHE A O 1
ATOM 1009 N N . ARG A 1 126 ? 20.006 -7.572 11.287 1.00 87.00 126 ARG A N 1
ATOM 1010 C CA . ARG A 1 126 ? 21.368 -7.104 11.580 1.00 87.00 126 ARG A CA 1
ATOM 1011 C C . ARG A 1 126 ? 21.379 -5.578 11.611 1.00 87.00 126 ARG A C 1
ATOM 1013 O O . ARG A 1 126 ? 20.601 -4.937 10.909 1.00 87.00 126 ARG A O 1
ATOM 1020 N N . SER A 1 127 ? 22.279 -4.995 12.390 1.00 82.12 127 SER A N 1
ATOM 1021 C CA . SER A 1 127 ? 22.552 -3.555 12.352 1.00 82.12 127 SER A CA 1
ATOM 1022 C C . SER A 1 127 ? 23.638 -3.282 11.309 1.00 82.12 127 SER A C 1
ATOM 1024 O O . SER A 1 127 ? 24.726 -3.848 11.410 1.00 82.12 127 SER A O 1
ATOM 1026 N N . LYS A 1 128 ? 23.365 -2.422 10.324 1.00 76.00 128 LYS A N 1
ATOM 1027 C CA . LYS A 1 128 ? 24.369 -1.834 9.423 1.00 76.00 128 LYS A CA 1
ATOM 1028 C C . LYS A 1 128 ? 24.432 -0.337 9.708 1.00 76.00 128 LYS A C 1
ATOM 1030 O O . LYS A 1 128 ? 23.424 0.349 9.583 1.00 76.00 128 LYS A O 1
ATOM 1035 N N . ASN A 1 129 ? 25.604 0.176 10.062 1.00 73.31 129 ASN A N 1
ATOM 1036 C CA . ASN A 1 129 ? 25.798 1.620 10.160 1.00 73.31 129 ASN A CA 1
ATOM 1037 C C . ASN A 1 129 ? 25.842 2.203 8.746 1.00 73.31 129 ASN A C 1
ATOM 1039 O O . ASN A 1 129 ? 26.514 1.652 7.875 1.00 73.31 129 ASN A O 1
ATOM 1043 N N . ASN A 1 130 ? 25.108 3.283 8.510 1.00 65.81 130 ASN A N 1
ATOM 1044 C CA . ASN A 1 130 ? 25.271 4.070 7.299 1.00 65.81 130 ASN A CA 1
ATOM 1045 C C . ASN A 1 130 ? 26.486 5.007 7.423 1.00 65.81 130 ASN A C 1
ATOM 1047 O O . ASN A 1 130 ? 27.032 5.200 8.513 1.00 65.81 130 ASN A O 1
ATOM 1051 N N . ALA A 1 131 ? 26.860 5.616 6.299 1.00 56.12 131 ALA A N 1
ATOM 1052 C CA . ALA A 1 131 ? 27.897 6.641 6.160 1.00 56.12 131 ALA A CA 1
ATOM 1053 C C . ALA A 1 131 ? 27.882 7.727 7.252 1.00 56.12 131 ALA A C 1
ATOM 1055 O O . ALA A 1 131 ? 28.918 8.218 7.690 1.00 56.12 131 ALA A O 1
ATOM 1056 N N . PHE A 1 132 ? 26.683 8.082 7.720 1.00 56.47 132 PHE A N 1
ATOM 1057 C CA . PHE A 1 132 ? 26.432 9.148 8.688 1.00 56.47 132 PHE A CA 1
ATOM 1058 C C . PHE A 1 132 ? 26.390 8.653 10.144 1.00 56.47 132 PHE A C 1
ATOM 1060 O O . PHE A 1 132 ? 25.907 9.366 11.024 1.00 56.47 132 PHE A O 1
ATOM 1067 N N . GLY A 1 133 ? 26.830 7.417 10.409 1.00 57.03 133 GLY A N 1
ATOM 1068 C CA . GLY A 1 133 ? 26.854 6.824 11.748 1.00 57.03 133 GLY A CA 1
ATOM 1069 C C . GLY A 1 133 ? 25.478 6.445 12.312 1.00 57.03 133 GLY A C 1
ATOM 1070 O O . GLY A 1 133 ? 25.383 6.077 13.482 1.00 57.03 133 GLY A O 1
ATOM 1071 N N . LYS A 1 134 ? 24.404 6.501 11.512 1.00 60.25 134 LYS A N 1
ATOM 1072 C CA . LYS A 1 134 ? 23.078 5.994 11.896 1.00 60.25 134 LYS A CA 1
ATOM 1073 C C . LYS A 1 134 ? 22.991 4.498 11.609 1.00 60.25 134 LYS A C 1
ATOM 1075 O O . LYS A 1 134 ? 23.271 4.047 10.501 1.00 60.25 134 LYS A O 1
ATOM 1080 N N . SER A 1 135 ? 22.570 3.729 12.606 1.00 65.44 135 SER A N 1
ATOM 1081 C CA . SER A 1 135 ? 22.280 2.304 12.444 1.00 65.44 135 SER A CA 1
ATOM 1082 C C . SER A 1 135 ? 20.970 2.116 11.669 1.00 65.44 135 SER A C 1
ATOM 1084 O O . SER A 1 135 ? 19.925 2.629 12.066 1.00 65.44 135 SER A O 1
ATOM 1086 N N . ASN A 1 136 ? 21.040 1.377 10.563 1.00 75.19 136 ASN A N 1
ATOM 1087 C CA . ASN A 1 136 ? 19.908 0.891 9.785 1.00 75.19 136 ASN A CA 1
ATOM 1088 C C . ASN A 1 136 ? 19.793 -0.633 9.922 1.00 75.19 136 ASN A C 1
ATOM 1090 O O . ASN A 1 136 ? 20.790 -1.352 10.014 1.00 75.19 136 ASN A O 1
ATOM 1094 N N . TRP A 1 137 ? 18.567 -1.148 9.862 1.00 82.88 137 TRP A N 1
ATOM 1095 C CA . TRP A 1 137 ? 18.313 -2.588 9.874 1.00 82.88 137 TRP A CA 1
ATOM 1096 C C . TRP A 1 137 ? 18.603 -3.211 8.505 1.00 82.88 137 TRP A C 1
ATOM 1098 O O . TRP A 1 137 ? 18.034 -2.803 7.492 1.00 82.88 137 TRP A O 1
ATOM 1108 N N . ALA A 1 138 ? 19.455 -4.232 8.473 1.00 79.00 138 ALA A N 1
ATOM 1109 C CA . ALA A 1 138 ? 19.903 -4.904 7.261 1.00 79.00 138 ALA A CA 1
ATOM 1110 C C . ALA A 1 138 ? 19.712 -6.418 7.361 1.00 79.00 138 ALA A C 1
ATOM 1112 O O . ALA A 1 138 ? 20.342 -7.071 8.187 1.00 79.00 138 ALA A O 1
ATOM 1113 N N . GLY A 1 139 ? 18.894 -6.974 6.463 1.00 78.12 139 GLY A N 1
ATOM 1114 C CA . GLY A 1 139 ? 18.701 -8.417 6.287 1.00 78.12 139 GLY A CA 1
ATOM 1115 C C . GLY A 1 139 ? 18.111 -9.152 7.506 1.00 78.12 139 GLY A C 1
ATOM 1116 O O . GLY A 1 139 ? 18.364 -8.790 8.656 1.00 78.12 139 GLY A O 1
ATOM 1117 N N . PRO A 1 140 ? 17.316 -10.213 7.302 1.00 83.31 140 PRO A N 1
ATOM 1118 C CA . PRO A 1 140 ? 16.875 -11.041 8.414 1.00 83.31 140 PRO A CA 1
ATOM 1119 C C . PRO A 1 140 ? 18.044 -11.893 8.942 1.00 83.31 140 PRO A C 1
ATOM 1121 O O . PRO A 1 140 ? 18.804 -12.474 8.172 1.00 83.31 140 PRO A O 1
ATOM 1124 N N . GLN A 1 141 ? 18.179 -12.002 10.263 1.00 88.62 141 GLN A N 1
ATOM 1125 C CA . GLN A 1 141 ? 19.112 -12.931 10.928 1.00 88.62 141 GLN A CA 1
ATOM 1126 C C . GLN A 1 141 ? 18.405 -14.137 11.562 1.00 88.62 141 GLN A C 1
ATOM 1128 O O . GLN A 1 141 ? 19.037 -15.153 11.830 1.00 88.62 141 GLN A O 1
ATOM 1133 N N . ARG A 1 142 ? 17.083 -14.051 11.758 1.00 90.00 142 ARG A N 1
ATOM 1134 C CA . ARG A 1 142 ? 16.230 -15.142 12.254 1.00 90.00 142 ARG A CA 1
ATOM 1135 C C . ARG A 1 142 ? 15.015 -15.329 11.352 1.00 90.00 142 ARG A C 1
ATOM 1137 O O . ARG A 1 142 ? 13.871 -15.185 11.777 1.00 90.00 142 ARG A O 1
ATOM 1144 N N . GLU A 1 143 ? 15.280 -15.596 10.076 1.00 89.38 143 GLU A N 1
ATOM 1145 C CA . GLU A 1 143 ? 14.256 -15.618 9.027 1.00 89.38 143 GLU A CA 1
ATOM 1146 C C . GLU A 1 143 ? 13.146 -16.636 9.300 1.00 89.38 143 GLU A C 1
ATOM 1148 O O . GLU A 1 143 ? 11.976 -16.283 9.200 1.00 89.38 143 GLU A O 1
ATOM 1153 N N . LEU A 1 144 ? 13.484 -17.867 9.698 1.00 90.69 144 LEU A N 1
ATOM 1154 C CA . LEU A 1 144 ? 12.491 -18.918 9.941 1.00 90.69 144 LEU A CA 1
ATOM 1155 C C . LEU A 1 144 ? 11.534 -18.566 11.092 1.00 90.69 144 LEU A C 1
ATOM 1157 O O . LEU A 1 144 ? 10.322 -18.750 10.973 1.00 90.69 144 LEU A O 1
ATOM 1161 N N . GLU A 1 145 ? 12.072 -18.028 12.190 1.00 91.81 145 GLU A N 1
ATOM 1162 C CA . GLU A 1 145 ? 11.283 -17.575 13.341 1.00 91.81 145 GLU A CA 1
ATOM 1163 C C . GLU A 1 145 ? 10.345 -16.432 12.928 1.00 91.81 145 GLU A C 1
ATOM 1165 O O . GLU A 1 145 ? 9.136 -16.499 13.163 1.00 91.81 145 GLU A O 1
ATOM 1170 N N . LEU A 1 146 ? 10.886 -15.423 12.234 1.00 89.50 146 LEU A N 1
ATOM 1171 C CA . LEU A 1 146 ? 10.114 -14.283 11.745 1.00 89.50 146 LEU A CA 1
ATOM 1172 C C . LEU A 1 146 ? 9.031 -14.723 10.749 1.00 89.50 146 LEU A C 1
ATOM 1174 O O . LEU A 1 146 ? 7.882 -14.309 10.864 1.00 89.50 146 LEU A O 1
ATOM 1178 N N . HIS A 1 147 ? 9.365 -15.594 9.798 1.00 88.56 147 HIS A N 1
ATOM 1179 C CA . HIS A 1 147 ? 8.432 -16.136 8.813 1.00 88.56 147 HIS A CA 1
ATOM 1180 C C . HIS A 1 147 ? 7.276 -16.887 9.482 1.00 88.56 147 HIS A C 1
ATOM 1182 O O . HIS A 1 147 ? 6.112 -16.693 9.125 1.00 88.56 147 HIS A O 1
ATOM 1188 N N . THR A 1 148 ? 7.587 -17.716 10.480 1.00 89.88 148 THR A N 1
ATOM 1189 C CA . THR A 1 148 ? 6.586 -18.464 11.248 1.00 89.88 148 THR A CA 1
ATOM 1190 C C . THR A 1 148 ? 5.656 -17.508 11.987 1.00 89.88 148 THR A C 1
ATOM 1192 O O . THR A 1 148 ? 4.435 -17.616 11.882 1.00 89.88 148 THR A O 1
ATOM 1195 N N . TYR A 1 149 ? 6.212 -16.503 12.662 1.00 88.19 149 TYR A N 1
ATOM 1196 C CA . TYR A 1 149 ? 5.423 -15.476 13.334 1.00 88.19 149 TYR A CA 1
ATOM 1197 C C . TYR A 1 149 ? 4.487 -14.728 12.366 1.00 88.19 149 TYR A C 1
ATOM 1199 O O . TYR A 1 149 ? 3.287 -14.611 12.619 1.00 88.19 149 TYR A O 1
ATOM 1207 N N . LEU A 1 150 ? 5.009 -14.282 11.221 1.00 86.88 150 LEU A N 1
ATOM 1208 C CA . LEU A 1 150 ? 4.256 -13.501 10.238 1.00 86.88 150 LEU A CA 1
ATOM 1209 C C . LEU A 1 150 ? 3.134 -14.295 9.564 1.00 86.88 150 LEU A C 1
ATOM 1211 O O . LEU A 1 150 ? 2.025 -13.781 9.449 1.00 86.88 150 LEU A O 1
ATOM 1215 N N . PHE A 1 151 ? 3.406 -15.516 9.100 1.00 84.19 151 PHE A N 1
ATOM 1216 C CA . PHE A 1 151 ? 2.494 -16.246 8.206 1.00 84.19 151 PHE A CA 1
ATOM 1217 C C . PHE A 1 151 ? 1.792 -17.449 8.838 1.00 84.19 151 PHE A C 1
ATOM 1219 O O . PHE A 1 151 ? 0.904 -18.011 8.205 1.00 84.19 151 PHE A O 1
ATOM 1226 N N . HIS A 1 152 ? 2.174 -17.853 10.052 1.00 84.94 152 HIS A N 1
ATOM 1227 C CA . HIS A 1 152 ? 1.496 -18.938 10.770 1.00 84.94 152 HIS A CA 1
ATOM 1228 C C . HIS A 1 152 ? 0.784 -18.461 12.037 1.00 84.94 152 HIS A C 1
ATOM 1230 O O . HIS A 1 152 ? -0.178 -19.098 12.456 1.00 84.94 152 HIS A O 1
ATOM 1236 N N . LYS A 1 153 ? 1.219 -17.346 12.645 1.00 86.25 153 LYS A N 1
ATOM 1237 C CA . LYS A 1 153 ? 0.576 -16.798 13.851 1.00 86.25 153 LYS A CA 1
ATOM 1238 C C . LYS A 1 153 ? -0.343 -15.611 13.561 1.00 86.25 153 LYS A C 1
ATOM 1240 O O . LYS A 1 153 ? -1.418 -15.540 14.146 1.00 86.25 153 LYS A O 1
ATOM 1245 N N . ILE A 1 154 ? 0.084 -14.676 12.710 1.00 86.25 154 ILE A N 1
ATOM 1246 C CA . ILE A 1 154 ? -0.631 -13.402 12.499 1.00 86.25 154 ILE A CA 1
ATOM 1247 C C . ILE A 1 154 ? -1.391 -13.363 11.176 1.00 86.25 154 ILE A C 1
ATOM 1249 O O . ILE A 1 154 ? -2.551 -12.965 11.136 1.00 86.25 154 ILE A O 1
ATOM 1253 N N . GLY A 1 155 ? -0.721 -13.708 10.081 1.00 87.25 155 GLY A N 1
ATOM 1254 C CA . GLY A 1 155 ? -1.238 -13.520 8.733 1.00 87.25 155 GLY A CA 1
ATOM 1255 C C . GLY A 1 155 ? -1.626 -14.825 8.059 1.00 87.25 155 GLY A C 1
ATOM 1256 O O . GLY A 1 155 ? -1.100 -15.887 8.368 1.00 87.25 155 GLY A O 1
ATOM 1257 N N . ILE A 1 156 ? -2.501 -14.716 7.062 1.00 89.38 156 ILE A N 1
ATOM 1258 C CA . ILE A 1 156 ? -2.796 -15.789 6.113 1.00 89.38 156 ILE A CA 1
ATOM 1259 C C . ILE A 1 156 ? -2.276 -15.341 4.751 1.00 89.38 156 ILE A C 1
ATOM 1261 O O . ILE A 1 156 ? -2.668 -14.292 4.243 1.00 89.38 156 ILE A O 1
ATOM 1265 N N . ARG A 1 157 ? -1.412 -16.148 4.132 1.00 87.31 157 ARG A N 1
ATOM 1266 C CA . ARG A 1 157 ? -0.901 -15.902 2.780 1.00 87.31 157 ARG A CA 1
ATOM 1267 C C . ARG A 1 157 ? -1.093 -17.145 1.929 1.00 87.31 157 ARG A C 1
ATOM 1269 O O . ARG A 1 157 ? -0.697 -18.233 2.322 1.00 87.31 157 ARG A O 1
ATOM 1276 N N . ARG A 1 158 ? -1.675 -16.968 0.744 1.00 86.88 158 ARG A N 1
ATOM 1277 C CA . ARG A 1 158 ? -1.836 -18.027 -0.261 1.00 86.88 158 ARG A CA 1
ATOM 1278 C C . ARG A 1 158 ? -1.199 -17.574 -1.560 1.00 86.88 158 ARG A C 1
ATOM 1280 O O . ARG A 1 158 ? -1.332 -16.403 -1.928 1.00 86.88 158 ARG A O 1
ATOM 1287 N N . LYS A 1 159 ? -0.513 -18.468 -2.263 1.00 84.75 159 LYS A N 1
ATOM 1288 C CA . LYS A 1 159 ? -0.036 -18.171 -3.613 1.00 84.75 159 LYS A CA 1
ATOM 1289 C C . LYS A 1 159 ? -1.096 -18.584 -4.624 1.00 84.75 159 LYS A C 1
ATOM 1291 O O . LYS A 1 159 ? -1.878 -19.497 -4.383 1.00 84.75 159 LYS A O 1
ATOM 1296 N N . LYS A 1 160 ? -1.104 -17.934 -5.792 1.00 82.56 160 LYS A N 1
ATOM 1297 C CA . LYS A 1 160 ? -2.020 -18.308 -6.883 1.00 82.56 160 LYS A CA 1
ATOM 1298 C C . LYS A 1 160 ? -1.824 -19.761 -7.327 1.00 82.56 160 LYS A C 1
ATOM 1300 O O . LYS A 1 160 ? -2.811 -20.409 -7.632 1.00 82.56 160 LYS A O 1
ATOM 1305 N N . GLU A 1 161 ? -0.592 -20.270 -7.309 1.00 81.31 161 GLU A N 1
ATOM 1306 C CA . GLU A 1 161 ? -0.290 -21.678 -7.622 1.00 81.31 161 GLU A CA 1
ATOM 1307 C C . GLU A 1 161 ? -0.973 -22.671 -6.663 1.00 81.31 161 GLU A C 1
ATOM 1309 O O . GLU A 1 161 ? -1.401 -23.737 -7.098 1.00 81.31 161 GLU A O 1
ATOM 1314 N N . ASP A 1 162 ? -1.174 -22.290 -5.396 1.00 82.62 162 ASP A N 1
ATOM 1315 C CA . ASP A 1 162 ? -1.804 -23.151 -4.387 1.00 82.62 162 ASP A CA 1
ATOM 1316 C C . ASP A 1 162 ? -3.328 -23.254 -4.581 1.00 82.62 162 ASP A C 1
ATOM 1318 O O . ASP A 1 162 ? -3.935 -24.270 -4.240 1.00 82.62 162 ASP A O 1
ATOM 1322 N N . VAL A 1 163 ? -3.960 -22.199 -5.117 1.00 83.19 163 VAL A N 1
ATOM 1323 C CA . VAL A 1 163 ? -5.431 -22.045 -5.133 1.00 83.19 163 VAL A CA 1
ATOM 1324 C C . VAL A 1 163 ? -6.062 -22.030 -6.526 1.00 83.19 163 VAL A C 1
ATOM 1326 O O . VAL A 1 163 ? -7.228 -22.379 -6.668 1.00 83.19 163 VAL A O 1
ATOM 1329 N N . LEU A 1 164 ? -5.324 -21.632 -7.562 1.00 76.75 164 LEU A N 1
ATOM 1330 C CA . LEU A 1 164 ? -5.820 -21.431 -8.928 1.00 76.75 164 LEU A CA 1
ATOM 1331 C C . LEU A 1 164 ? -5.042 -22.318 -9.907 1.00 76.75 164 LEU A C 1
ATOM 1333 O O . LEU A 1 164 ? -4.341 -21.835 -10.795 1.00 76.75 164 LEU A O 1
ATOM 1337 N N . LYS A 1 165 ? -5.209 -23.638 -9.760 1.00 76.25 165 LYS A N 1
ATOM 1338 C CA . LYS A 1 165 ? -4.543 -24.671 -10.582 1.00 76.25 165 LYS A CA 1
ATOM 1339 C C . LYS A 1 165 ? -4.967 -24.687 -12.060 1.00 76.25 165 LYS A C 1
ATOM 1341 O O . LYS A 1 165 ? -4.359 -25.382 -12.860 1.00 76.25 165 LYS A O 1
ATOM 1346 N N . GLN A 1 166 ? -6.017 -23.946 -12.415 1.00 80.31 166 GLN A N 1
ATOM 1347 C CA . GLN A 1 166 ? -6.572 -23.885 -13.772 1.00 80.31 166 GLN A CA 1
ATOM 1348 C C . GLN A 1 166 ? -5.855 -22.872 -14.680 1.00 80.31 166 GLN A C 1
ATOM 1350 O O . GLN A 1 166 ? -6.091 -22.859 -15.885 1.00 80.31 166 GLN A O 1
ATOM 1355 N N . LEU A 1 167 ? -5.007 -21.997 -14.126 1.00 75.56 167 LEU A N 1
ATOM 1356 C CA . LEU A 1 167 ? -4.274 -21.017 -14.925 1.00 75.56 167 LEU A CA 1
ATOM 1357 C C . LEU A 1 167 ? -3.018 -21.652 -15.544 1.00 75.56 167 LEU A C 1
ATOM 1359 O O . LEU A 1 167 ? -2.282 -22.342 -14.836 1.00 75.56 167 LEU A O 1
ATOM 1363 N N . PRO A 1 168 ? -2.720 -21.388 -16.831 1.00 78.69 168 PRO A N 1
ATOM 1364 C CA . PRO A 1 168 ? -1.476 -21.841 -17.439 1.00 78.69 168 PRO A CA 1
ATOM 1365 C C . PRO A 1 168 ? -0.265 -21.216 -16.736 1.00 78.69 168 PRO A C 1
ATOM 1367 O O . PRO A 1 168 ? -0.339 -20.121 -16.166 1.00 78.69 168 PRO A O 1
ATOM 1370 N N . ALA A 1 169 ? 0.874 -21.908 -16.795 1.00 80.75 169 ALA A N 1
ATOM 1371 C CA . ALA A 1 169 ? 2.108 -21.439 -16.178 1.00 80.75 169 ALA A CA 1
ATOM 1372 C C . ALA A 1 169 ? 2.513 -20.056 -16.717 1.00 80.75 169 ALA A C 1
ATOM 1374 O O . ALA A 1 169 ? 2.496 -19.793 -17.922 1.00 80.75 169 ALA A O 1
ATOM 1375 N N . LYS A 1 170 ? 2.919 -19.157 -15.813 1.00 81.56 170 LYS A N 1
ATOM 1376 C CA . LYS A 1 170 ? 3.395 -17.825 -16.193 1.00 81.56 170 LYS A CA 1
ATOM 1377 C C . LYS A 1 170 ? 4.736 -17.943 -16.921 1.00 81.56 170 LYS A C 1
ATOM 1379 O O . LYS A 1 170 ? 5.747 -18.257 -16.298 1.00 81.56 170 LYS A O 1
ATOM 1384 N N . ARG A 1 171 ? 4.770 -17.592 -18.206 1.00 83.69 171 ARG A N 1
ATOM 1385 C CA . ARG A 1 171 ? 6.018 -17.452 -18.967 1.00 83.69 171 ARG A CA 1
ATOM 1386 C C . ARG A 1 171 ? 6.620 -16.066 -18.731 1.00 83.69 171 ARG A C 1
ATOM 1388 O O . ARG A 1 171 ? 5.930 -15.054 -18.836 1.00 83.69 171 ARG A O 1
ATOM 1395 N N . ARG A 1 172 ? 7.907 -16.017 -18.390 1.00 88.19 172 ARG A N 1
ATOM 1396 C CA . ARG A 1 172 ? 8.704 -14.783 -18.351 1.00 88.19 172 ARG A CA 1
ATOM 1397 C C . ARG A 1 172 ? 9.772 -14.890 -19.428 1.00 88.19 172 ARG A C 1
ATOM 1399 O O . ARG A 1 172 ? 10.425 -15.923 -19.526 1.00 88.19 172 ARG A O 1
ATOM 1406 N N . GLN A 1 173 ? 9.929 -13.841 -20.221 1.00 86.56 173 GLN A N 1
ATOM 1407 C CA . GLN A 1 173 ? 10.948 -13.771 -21.257 1.00 86.56 173 GLN A CA 1
ATOM 1408 C C . GLN A 1 173 ? 11.602 -12.397 -21.202 1.00 86.56 173 GLN A C 1
ATOM 1410 O O . GLN A 1 173 ? 10.911 -11.379 -21.218 1.00 86.56 173 GLN A O 1
ATOM 1415 N N . THR A 1 174 ? 12.928 -12.387 -21.126 1.00 88.12 174 THR A N 1
ATOM 1416 C CA . THR A 1 174 ? 13.725 -11.173 -21.288 1.00 88.12 174 THR A CA 1
ATOM 1417 C C . THR A 1 174 ? 14.049 -11.031 -22.766 1.00 88.12 174 THR A C 1
ATOM 1419 O O . THR A 1 174 ? 14.582 -11.959 -23.372 1.00 88.12 174 THR A O 1
ATOM 1422 N N . ILE A 1 175 ? 13.701 -9.888 -23.351 1.00 83.69 175 ILE A N 1
ATOM 1423 C CA . ILE A 1 175 ? 14.035 -9.572 -24.739 1.00 83.69 175 ILE A CA 1
ATOM 1424 C C . ILE A 1 175 ? 15.344 -8.795 -24.731 1.00 83.69 175 ILE A C 1
ATOM 1426 O O . ILE A 1 175 ? 15.415 -7.703 -24.167 1.00 83.69 175 ILE A O 1
ATOM 1430 N N . LEU A 1 176 ? 16.382 -9.383 -25.323 1.00 80.44 176 LEU A N 1
ATOM 1431 C CA . LEU A 1 176 ? 17.674 -8.730 -25.477 1.00 80.44 176 LEU A CA 1
ATOM 1432 C C . LEU A 1 176 ? 17.613 -7.800 -26.694 1.00 80.44 176 LEU A C 1
ATOM 1434 O O . LEU A 1 176 ? 17.256 -8.237 -27.788 1.00 80.44 176 LEU A O 1
ATOM 1438 N N . LEU A 1 177 ? 17.941 -6.525 -26.502 1.00 73.50 177 LEU A N 1
ATOM 1439 C CA . LEU A 1 177 ? 17.974 -5.545 -27.586 1.00 73.50 177 LEU A CA 1
ATOM 1440 C C . LEU A 1 177 ? 19.367 -5.531 -28.216 1.00 73.50 177 LEU A C 1
ATOM 1442 O O . LEU A 1 177 ? 20.369 -5.549 -27.503 1.00 73.50 177 LEU A O 1
ATOM 1446 N N . LYS A 1 178 ? 19.433 -5.511 -29.550 1.00 69.50 178 LYS A N 1
ATOM 1447 C CA . LYS A 1 178 ? 20.708 -5.451 -30.275 1.00 69.50 178 LYS A CA 1
ATOM 1448 C C . LYS A 1 178 ? 21.231 -4.015 -30.298 1.00 69.50 178 LYS A C 1
ATOM 1450 O O . LYS A 1 178 ? 20.465 -3.073 -30.489 1.00 69.50 178 LYS A O 1
ATOM 1455 N N . GLU A 1 179 ? 22.543 -3.858 -30.179 1.00 62.62 179 GLU A N 1
ATOM 1456 C CA . GLU A 1 179 ? 23.219 -2.555 -30.190 1.00 62.62 179 GLU A CA 1
ATOM 1457 C C . GLU A 1 179 ? 22.867 -1.716 -31.428 1.00 62.62 179 GLU A C 1
ATOM 1459 O O . GLU A 1 179 ? 22.487 -0.561 -31.293 1.00 62.62 179 GLU A O 1
ATOM 1464 N N . ALA A 1 180 ? 22.847 -2.323 -32.620 1.00 62.06 180 ALA A N 1
ATOM 1465 C CA . ALA A 1 180 ? 22.536 -1.635 -33.879 1.00 62.06 180 ALA A CA 1
ATOM 1466 C C . ALA A 1 180 ? 21.136 -0.985 -33.936 1.00 62.06 180 ALA A C 1
ATOM 1468 O O . ALA A 1 180 ? 20.883 -0.122 -34.773 1.00 62.06 180 ALA A O 1
ATOM 1469 N N . THR A 1 181 ? 20.210 -1.413 -33.073 1.00 61.53 181 THR A N 1
ATOM 1470 C CA . THR A 1 181 ? 18.846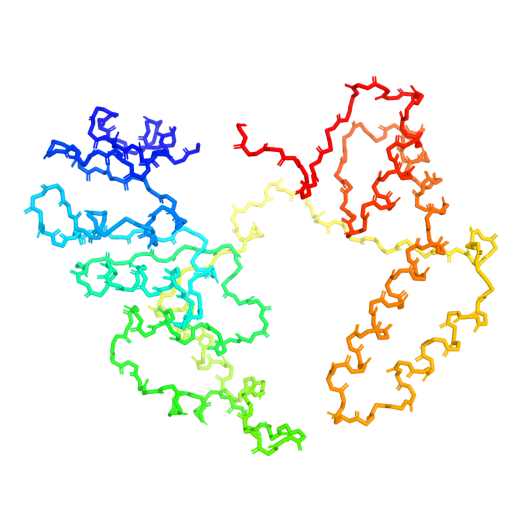 -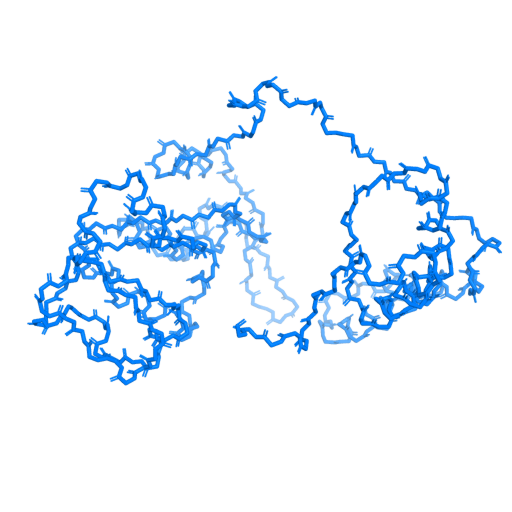0.860 -32.999 1.00 61.53 181 THR A CA 1
ATOM 1471 C C . THR A 1 181 ? 18.709 0.268 -31.971 1.00 61.53 181 THR A C 1
ATOM 1473 O O . THR A 1 181 ? 17.753 1.045 -32.020 1.00 61.53 181 THR A O 1
ATOM 1476 N N . CYS A 1 182 ? 19.680 0.389 -31.066 1.00 61.94 182 CYS A N 1
ATOM 1477 C CA . CYS A 1 182 ? 19.707 1.334 -29.961 1.00 61.94 182 CYS A CA 1
ATOM 1478 C C . CYS A 1 182 ? 20.403 2.638 -30.392 1.00 61.94 182 CYS A C 1
ATOM 1480 O O . CYS A 1 182 ? 21.538 2.628 -30.845 1.00 61.94 182 CYS A O 1
ATOM 1482 N N . GLY A 1 183 ? 19.726 3.782 -30.262 1.00 59.28 183 GLY A N 1
ATOM 1483 C CA . GLY A 1 183 ? 20.180 5.069 -30.821 1.00 59.28 183 GLY A CA 1
ATOM 1484 C C . GLY A 1 183 ? 21.275 5.819 -30.044 1.00 59.28 183 GLY A C 1
ATOM 1485 O O . GLY A 1 183 ? 21.409 7.021 -30.247 1.00 59.28 183 GLY A O 1
ATOM 1486 N N . LEU A 1 184 ? 22.007 5.159 -29.143 1.00 59.47 184 LEU A N 1
ATOM 1487 C CA . LEU A 1 184 ? 23.177 5.719 -28.449 1.00 59.47 184 LEU A CA 1
ATOM 1488 C C . LEU A 1 184 ? 24.382 4.819 -28.690 1.00 59.47 184 LEU A C 1
ATOM 1490 O O . LEU A 1 184 ? 24.207 3.608 -28.843 1.00 59.47 184 LEU A O 1
ATOM 1494 N N . SER A 1 185 ? 25.593 5.384 -28.668 1.00 62.09 185 SER A N 1
ATOM 1495 C CA . SER A 1 185 ? 26.789 4.546 -28.692 1.00 62.09 185 SER A CA 1
ATOM 1496 C C . SER A 1 185 ? 26.845 3.748 -27.389 1.00 62.09 185 SER A C 1
ATOM 1498 O O . SER A 1 185 ? 26.622 4.271 -26.295 1.00 62.09 185 SER A O 1
ATOM 1500 N N . TRP A 1 186 ? 27.135 2.454 -27.487 1.00 65.00 186 TRP A N 1
ATOM 1501 C CA . TRP A 1 186 ? 27.322 1.588 -26.323 1.00 65.00 186 TRP A CA 1
ATOM 1502 C C . TRP A 1 186 ? 28.371 2.155 -25.352 1.00 65.00 186 TRP A C 1
ATOM 1504 O O . TRP A 1 186 ? 28.271 1.964 -24.145 1.00 65.00 186 TRP A O 1
ATOM 1514 N N . GLN A 1 187 ? 29.319 2.945 -25.864 1.00 69.31 187 GLN A N 1
ATOM 1515 C CA . GLN A 1 187 ? 30.328 3.662 -25.084 1.00 69.31 187 GLN A CA 1
ATOM 1516 C C . GLN A 1 187 ? 29.721 4.641 -24.068 1.00 69.31 187 GLN A C 1
ATOM 1518 O O . GLN A 1 187 ? 30.200 4.701 -22.942 1.00 69.31 187 GLN A O 1
ATOM 1523 N N . GLU A 1 188 ? 28.655 5.372 -24.412 1.00 71.06 188 GLU A N 1
ATOM 1524 C CA . GLU A 1 188 ? 27.993 6.294 -23.474 1.00 71.06 188 GLU A CA 1
ATOM 1525 C C . GLU A 1 188 ? 27.279 5.546 -22.342 1.00 71.06 188 GLU A C 1
ATOM 1527 O O . GLU A 1 188 ? 27.284 5.996 -21.196 1.00 71.06 188 GLU A O 1
ATOM 1532 N N . LEU A 1 189 ? 26.686 4.387 -22.649 1.00 71.62 189 LEU A N 1
ATOM 1533 C CA . LEU A 1 189 ? 26.059 3.527 -21.645 1.00 71.62 189 LEU A CA 1
ATOM 1534 C C . LEU A 1 189 ? 27.095 2.875 -20.728 1.00 71.62 189 LEU A C 1
ATOM 1536 O O . LEU A 1 189 ? 26.885 2.860 -19.520 1.00 71.62 189 LEU A O 1
ATOM 1540 N N . MET A 1 190 ? 28.206 2.379 -21.278 1.00 73.88 190 MET A N 1
ATOM 1541 C CA . MET A 1 190 ? 29.287 1.785 -20.484 1.00 73.88 190 MET A CA 1
ATOM 1542 C C . MET A 1 190 ? 29.982 2.829 -19.610 1.00 73.88 190 MET A C 1
ATOM 1544 O O . MET A 1 190 ? 30.212 2.572 -18.436 1.00 73.88 190 MET A O 1
ATOM 1548 N N . ALA A 1 191 ? 30.249 4.030 -20.133 1.00 76.62 191 ALA A N 1
ATOM 1549 C CA . ALA A 1 191 ? 30.833 5.118 -19.347 1.00 76.62 191 ALA A CA 1
ATOM 1550 C C . ALA A 1 191 ? 29.915 5.548 -18.192 1.00 76.62 191 ALA A C 1
ATOM 1552 O O . ALA A 1 191 ? 30.376 5.904 -17.109 1.00 76.62 191 ALA A O 1
ATOM 1553 N N . LEU A 1 192 ? 28.601 5.518 -18.410 1.00 70.69 192 LEU A N 1
ATOM 1554 C CA . LEU A 1 192 ? 27.616 5.766 -17.367 1.00 70.69 192 LEU A CA 1
ATOM 1555 C C . LEU A 1 192 ? 27.573 4.622 -16.342 1.00 70.69 192 LEU A C 1
ATOM 1557 O O . LEU A 1 192 ? 27.515 4.891 -15.147 1.00 70.69 192 LEU A O 1
ATOM 1561 N N . GLU A 1 193 ? 27.605 3.366 -16.786 1.00 73.12 193 GLU A N 1
ATOM 1562 C CA . GLU A 1 193 ? 27.667 2.193 -15.907 1.00 73.12 193 GLU A CA 1
ATOM 1563 C C . GLU A 1 193 ? 28.918 2.238 -15.020 1.00 73.12 193 GLU A C 1
ATOM 1565 O O . GLU A 1 193 ? 28.818 2.120 -13.801 1.00 73.12 193 GLU A O 1
ATOM 1570 N N . GLU A 1 194 ? 30.078 2.525 -15.604 1.00 75.75 194 GLU A N 1
ATOM 1571 C CA . GLU A 1 194 ? 31.337 2.697 -14.883 1.00 75.75 194 GLU A CA 1
ATOM 1572 C C . GLU A 1 194 ? 31.269 3.857 -13.879 1.00 75.75 194 GLU A C 1
ATOM 1574 O O . GLU A 1 194 ? 31.712 3.719 -12.744 1.00 75.75 194 GLU A O 1
ATOM 1579 N N . ARG A 1 195 ? 30.639 4.985 -14.227 1.00 70.62 195 ARG A N 1
ATOM 1580 C CA . ARG A 1 195 ? 30.461 6.103 -13.280 1.00 70.62 195 ARG A CA 1
ATOM 1581 C C . ARG A 1 195 ? 29.496 5.784 -12.138 1.00 70.62 195 ARG A C 1
ATOM 1583 O O . ARG A 1 195 ? 29.703 6.279 -11.036 1.00 70.62 195 ARG A O 1
ATOM 1590 N N . LEU A 1 196 ? 28.459 4.985 -12.386 1.00 67.12 196 LEU A N 1
ATOM 1591 C CA . LEU A 1 196 ? 27.452 4.623 -11.380 1.00 67.12 196 LEU A CA 1
ATOM 1592 C C . LEU A 1 196 ? 27.908 3.500 -10.449 1.00 67.12 196 LEU A C 1
ATOM 1594 O O . LEU A 1 196 ? 27.538 3.494 -9.278 1.00 67.12 196 LEU A O 1
ATOM 1598 N N . PHE A 1 197 ? 28.654 2.532 -10.979 1.00 69.25 197 PHE A N 1
ATOM 1599 C CA . PHE A 1 197 ? 28.996 1.296 -10.273 1.00 69.25 197 PHE A CA 1
ATOM 1600 C C . PHE A 1 197 ? 30.502 1.125 -10.029 1.00 69.25 197 PHE A C 1
ATOM 1602 O O . PHE A 1 197 ? 30.880 0.292 -9.211 1.00 69.25 197 PHE A O 1
ATOM 1609 N N . GLY A 1 198 ? 31.361 1.901 -10.699 1.00 64.19 198 GLY A N 1
ATOM 1610 C CA . GLY A 1 198 ? 32.822 1.840 -10.567 1.00 64.19 198 GLY A CA 1
ATOM 1611 C C . GLY A 1 198 ? 33.389 2.635 -9.387 1.00 64.19 198 GLY A C 1
ATOM 1612 O O . GLY A 1 198 ? 34.422 2.246 -8.856 1.00 64.19 198 GLY A O 1
ATOM 1613 N N . ASN A 1 199 ? 32.688 3.675 -8.916 1.00 55.56 199 ASN A N 1
ATOM 1614 C CA . ASN A 1 199 ? 33.049 4.466 -7.729 1.00 55.56 199 ASN A CA 1
ATOM 1615 C C . ASN A 1 199 ? 31.921 4.447 -6.689 1.00 55.56 199 ASN A C 1
ATOM 1617 O O . ASN A 1 199 ? 31.347 5.479 -6.344 1.00 55.56 199 ASN A O 1
ATOM 1621 N N . ALA A 1 200 ? 31.571 3.259 -6.199 1.00 52.28 200 ALA A N 1
ATOM 1622 C CA . ALA A 1 200 ? 30.619 3.122 -5.103 1.00 52.28 200 ALA A CA 1
ATOM 1623 C C . ALA A 1 200 ? 31.280 3.476 -3.755 1.00 52.28 200 ALA A C 1
ATOM 1625 O O . ALA A 1 200 ? 31.475 2.605 -2.911 1.00 52.28 200 ALA A O 1
ATOM 1626 N N . ASP A 1 201 ? 31.622 4.750 -3.544 1.00 52.03 201 ASP A N 1
ATOM 1627 C CA . ASP A 1 201 ? 31.765 5.261 -2.181 1.00 52.03 201 ASP A CA 1
ATOM 1628 C C . ASP A 1 201 ? 30.351 5.376 -1.590 1.00 52.03 201 ASP A C 1
ATOM 1630 O O . ASP A 1 201 ? 29.497 6.096 -2.108 1.00 52.03 201 ASP A O 1
ATOM 1634 N N . GLU A 1 202 ? 30.073 4.635 -0.511 1.00 53.66 202 GLU A N 1
ATOM 1635 C CA . GLU A 1 202 ? 28.740 4.513 0.114 1.00 53.66 202 GLU A CA 1
ATOM 1636 C C . GLU A 1 202 ? 28.204 5.843 0.718 1.00 53.66 202 GLU A C 1
ATOM 1638 O O . GLU A 1 202 ? 27.146 5.853 1.351 1.00 53.66 202 GLU A O 1
ATOM 1643 N N . ASN A 1 203 ? 28.907 6.969 0.535 1.00 52.56 203 ASN A N 1
ATOM 1644 C CA . ASN A 1 203 ? 28.748 8.198 1.319 1.00 52.56 203 ASN A CA 1
ATOM 1645 C C . ASN A 1 203 ? 27.959 9.342 0.645 1.00 52.56 203 ASN A C 1
ATOM 1647 O O . ASN A 1 203 ? 27.697 10.343 1.310 1.00 52.56 203 ASN A O 1
ATOM 1651 N N . GLU A 1 204 ? 27.516 9.221 -0.613 1.00 56.50 204 GLU A N 1
ATOM 1652 C CA . GLU A 1 204 ? 26.794 10.306 -1.312 1.00 56.50 204 GLU A CA 1
ATOM 1653 C C . GLU A 1 204 ? 25.421 9.877 -1.868 1.00 56.50 204 GLU A C 1
ATOM 1655 O O . GLU A 1 204 ? 25.208 9.746 -3.074 1.00 56.50 204 GLU A O 1
ATOM 1660 N N . GLU A 1 205 ? 24.438 9.683 -0.980 1.00 56.94 205 GLU A N 1
ATOM 1661 C CA . GLU A 1 205 ? 23.076 9.262 -1.363 1.00 56.94 205 GLU A CA 1
ATOM 1662 C C . GLU A 1 205 ? 22.370 10.227 -2.342 1.00 56.94 205 GLU A C 1
ATOM 1664 O O . GLU A 1 205 ? 21.611 9.774 -3.204 1.00 56.94 205 GLU A O 1
ATOM 1669 N N . ASP A 1 206 ? 22.601 11.541 -2.240 1.00 55.84 206 ASP A N 1
ATOM 1670 C CA . ASP A 1 206 ? 21.950 12.533 -3.110 1.00 55.84 206 ASP A CA 1
ATOM 1671 C C . ASP A 1 206 ? 22.639 12.673 -4.481 1.00 55.84 206 ASP A C 1
ATOM 1673 O O . ASP A 1 206 ? 21.943 12.767 -5.497 1.00 55.84 206 ASP A O 1
ATOM 1677 N N . PHE A 1 207 ? 23.974 12.574 -4.548 1.00 59.62 207 PHE A N 1
ATOM 1678 C CA . PHE A 1 207 ? 24.717 12.517 -5.817 1.00 59.62 207 PHE A CA 1
ATOM 1679 C C . PHE A 1 207 ? 24.338 11.261 -6.617 1.00 59.62 207 PHE A C 1
ATOM 1681 O O . PHE A 1 207 ? 24.023 11.333 -7.808 1.00 59.62 207 PHE A O 1
ATOM 1688 N N . ALA A 1 208 ? 24.235 10.117 -5.931 1.00 67.00 208 ALA A N 1
ATOM 1689 C CA . ALA A 1 208 ? 23.798 8.863 -6.531 1.00 67.00 208 ALA A CA 1
ATOM 1690 C C . ALA A 1 208 ? 22.373 8.952 -7.110 1.00 67.00 208 ALA A C 1
ATOM 1692 O O . ALA A 1 208 ? 22.098 8.385 -8.168 1.00 67.00 208 ALA A O 1
ATOM 1693 N N . ARG A 1 209 ? 21.446 9.683 -6.473 1.00 68.75 209 ARG A N 1
ATOM 1694 C CA . ARG A 1 209 ? 20.067 9.826 -6.980 1.00 68.75 209 ARG A CA 1
ATOM 1695 C C . ARG A 1 209 ? 19.990 10.603 -8.287 1.00 68.75 209 ARG A C 1
ATOM 1697 O O . ARG A 1 209 ? 19.244 10.188 -9.178 1.00 68.75 209 ARG A O 1
ATOM 1704 N N . GLU A 1 210 ? 20.710 11.716 -8.412 1.00 71.62 210 GLU A N 1
ATOM 1705 C CA . GLU A 1 210 ? 20.718 12.495 -9.655 1.00 71.62 210 GLU A CA 1
ATOM 1706 C C . GLU A 1 210 ? 21.318 11.701 -10.814 1.00 71.62 210 GLU A C 1
ATOM 1708 O O . GLU A 1 210 ? 20.729 11.649 -11.899 1.00 71.62 210 GLU A O 1
ATOM 1713 N N . GLU A 1 211 ? 22.445 11.033 -10.576 1.00 73.75 211 GLU A N 1
ATOM 1714 C CA . GLU A 1 211 ? 23.110 10.213 -11.586 1.00 73.75 211 GLU A CA 1
ATOM 1715 C C . GLU A 1 211 ? 22.244 9.011 -11.986 1.00 73.75 211 GLU A C 1
ATOM 1717 O O . GLU A 1 211 ? 22.053 8.765 -13.178 1.00 73.75 211 GLU A O 1
ATOM 1722 N N . VAL A 1 212 ? 21.586 8.337 -11.033 1.00 77.81 212 VAL A N 1
ATOM 1723 C CA . VAL A 1 212 ? 20.611 7.272 -11.334 1.00 77.81 212 VAL A CA 1
ATOM 1724 C C . VAL A 1 212 ? 19.445 7.805 -12.173 1.00 77.81 212 VAL A C 1
ATOM 1726 O O . VAL A 1 212 ? 19.014 7.153 -13.126 1.00 77.81 212 VAL A O 1
ATOM 1729 N N . GLN A 1 213 ? 18.924 9.002 -11.889 1.00 79.12 213 GLN A N 1
ATOM 1730 C CA . GLN A 1 213 ? 17.867 9.592 -12.718 1.00 79.12 213 GLN A CA 1
ATOM 1731 C C . GLN A 1 213 ? 18.349 9.927 -14.134 1.00 79.12 213 GLN A C 1
ATOM 1733 O O . GLN A 1 213 ? 17.607 9.709 -15.100 1.00 79.12 213 GLN A O 1
ATOM 1738 N N . ARG A 1 214 ? 19.570 10.455 -14.285 1.00 77.94 214 ARG A N 1
ATOM 1739 C CA . ARG A 1 214 ? 20.187 10.695 -15.601 1.00 77.94 214 ARG A CA 1
ATOM 1740 C C . ARG A 1 214 ? 20.349 9.385 -16.361 1.00 77.94 214 ARG A C 1
ATOM 1742 O O . ARG A 1 214 ? 19.967 9.314 -17.529 1.00 77.94 214 ARG A O 1
ATOM 1749 N N . ALA A 1 215 ? 20.789 8.339 -15.675 1.00 79.00 215 ALA A N 1
ATOM 1750 C CA . ALA A 1 215 ? 20.953 7.010 -16.230 1.00 79.00 215 ALA A CA 1
ATOM 1751 C C . ALA A 1 215 ? 19.646 6.421 -16.756 1.00 79.00 215 ALA A C 1
ATOM 1753 O O . ALA A 1 215 ? 19.557 6.003 -17.910 1.00 79.00 215 ALA A O 1
ATOM 1754 N N . LEU A 1 216 ? 18.590 6.464 -15.942 1.00 82.75 216 LEU A N 1
ATOM 1755 C CA . LEU A 1 216 ? 17.263 5.985 -16.324 1.00 82.75 216 LEU A CA 1
ATOM 1756 C C . LEU A 1 216 ? 16.707 6.735 -17.542 1.00 82.75 216 LEU A C 1
ATOM 1758 O O . LEU A 1 216 ? 16.087 6.115 -18.413 1.00 82.75 216 LEU A O 1
ATOM 1762 N N . LYS A 1 217 ? 16.952 8.050 -17.635 1.00 83.62 217 LYS A N 1
ATOM 1763 C CA . LYS A 1 217 ? 16.592 8.854 -18.812 1.00 83.62 217 LYS A CA 1
ATOM 1764 C C . LYS A 1 217 ? 17.395 8.443 -20.043 1.00 83.62 217 LYS A C 1
ATOM 1766 O O . LYS A 1 217 ? 16.809 8.347 -21.121 1.00 83.62 217 LYS A O 1
ATOM 1771 N N . LEU A 1 218 ? 18.697 8.204 -19.898 1.00 80.00 218 LEU A N 1
ATOM 1772 C CA . LEU A 1 218 ? 19.563 7.790 -20.999 1.00 80.00 218 LEU A CA 1
ATOM 1773 C C . LEU A 1 218 ? 19.114 6.435 -21.549 1.00 80.00 218 LEU A C 1
ATOM 1775 O O . LEU A 1 218 ? 18.734 6.355 -22.713 1.00 80.00 218 LEU A O 1
ATOM 1779 N N . VAL A 1 219 ? 19.001 5.430 -20.675 1.00 81.75 219 VAL A N 1
ATOM 1780 C CA . VAL A 1 219 ? 18.508 4.082 -21.005 1.00 81.75 219 VAL A CA 1
ATOM 1781 C C . VAL A 1 219 ? 17.142 4.137 -21.686 1.00 81.75 219 VAL A C 1
ATOM 1783 O O . VAL A 1 219 ? 16.882 3.393 -22.632 1.00 81.75 219 VAL A O 1
ATOM 1786 N N . MET A 1 220 ? 16.249 5.019 -21.224 1.00 86.19 220 MET A N 1
ATOM 1787 C CA . MET A 1 220 ? 14.949 5.230 -21.857 1.00 86.19 220 MET A CA 1
ATOM 1788 C C . MET A 1 220 ? 15.085 5.724 -23.298 1.00 86.19 220 MET A C 1
ATOM 1790 O O . MET A 1 220 ? 14.468 5.125 -24.176 1.00 86.19 220 MET A O 1
ATOM 1794 N N . LYS A 1 221 ? 15.908 6.750 -23.554 1.00 83.06 221 LYS A N 1
ATOM 1795 C CA . LYS A 1 221 ? 16.161 7.246 -24.916 1.00 83.06 221 LYS A CA 1
ATOM 1796 C C . LYS A 1 221 ? 16.745 6.150 -25.806 1.00 83.06 221 LYS A C 1
ATOM 1798 O O . LYS A 1 221 ? 16.292 5.990 -26.935 1.00 83.06 221 LYS A O 1
ATOM 1803 N N . THR A 1 222 ? 17.684 5.359 -25.286 1.00 81.25 222 THR A N 1
ATOM 1804 C CA . THR A 1 222 ? 18.357 4.298 -26.046 1.00 81.25 222 THR A CA 1
ATOM 1805 C C . THR A 1 222 ? 17.389 3.231 -26.534 1.00 81.25 222 THR A C 1
ATOM 1807 O O . THR A 1 222 ? 17.411 2.860 -27.705 1.00 81.25 222 THR A O 1
ATOM 1810 N N . LYS A 1 223 ? 16.518 2.749 -25.638 1.00 84.62 223 LYS A N 1
ATOM 1811 C CA . LYS A 1 223 ? 15.586 1.657 -25.942 1.00 84.62 223 LYS A CA 1
ATOM 1812 C C . LYS A 1 223 ? 14.283 2.118 -26.587 1.00 84.62 223 LYS A C 1
ATOM 1814 O O . LYS A 1 223 ? 13.493 1.268 -26.981 1.00 84.62 223 LYS A O 1
ATOM 1819 N N . MET A 1 224 ? 14.031 3.428 -26.660 1.00 87.94 224 MET A N 1
ATOM 1820 C CA . MET A 1 224 ? 12.751 3.985 -27.107 1.00 87.94 224 MET A CA 1
ATOM 1821 C C . MET A 1 224 ? 12.344 3.428 -28.470 1.00 87.94 224 MET A C 1
ATOM 1823 O O . MET A 1 224 ? 11.278 2.829 -28.588 1.00 87.94 224 MET A O 1
ATOM 1827 N N . ARG A 1 225 ? 13.229 3.555 -29.465 1.00 85.50 225 ARG A N 1
ATOM 1828 C CA . ARG A 1 225 ? 12.994 3.054 -30.823 1.00 85.50 225 ARG A CA 1
ATOM 1829 C C . ARG A 1 225 ? 12.739 1.547 -30.831 1.00 85.50 225 ARG A C 1
ATOM 1831 O O . ARG A 1 225 ? 11.700 1.117 -31.315 1.00 85.50 225 ARG A O 1
ATOM 1838 N N . CYS A 1 226 ? 13.624 0.772 -30.203 1.00 87.06 226 CYS A N 1
ATOM 1839 C CA . CYS A 1 226 ? 13.503 -0.684 -30.122 1.00 87.06 226 CYS A CA 1
ATOM 1840 C C . CYS A 1 226 ? 12.183 -1.140 -29.494 1.00 87.06 226 CYS A C 1
ATOM 1842 O O . CYS A 1 226 ? 11.577 -2.106 -29.945 1.00 87.06 226 CYS A O 1
ATOM 1844 N N . CYS A 1 227 ? 11.731 -0.466 -28.435 1.00 88.88 227 CYS A N 1
ATOM 1845 C CA . CYS A 1 227 ? 10.465 -0.798 -27.794 1.00 88.88 227 CYS A CA 1
ATOM 1846 C C . CYS A 1 227 ? 9.265 -0.449 -28.678 1.00 88.88 227 CYS A C 1
ATOM 1848 O O . CYS A 1 227 ? 8.309 -1.218 -28.695 1.00 88.88 227 CYS A O 1
ATOM 1850 N N . CYS A 1 228 ? 9.303 0.674 -29.401 1.00 89.00 228 CYS A N 1
ATOM 1851 C CA . CYS A 1 228 ? 8.257 1.025 -30.359 1.00 89.00 228 CYS A CA 1
ATOM 1852 C C . CYS A 1 228 ? 8.169 -0.001 -31.495 1.00 89.00 228 CYS A C 1
ATOM 1854 O O . CYS A 1 228 ? 7.071 -0.446 -31.822 1.00 89.00 228 CYS A O 1
ATOM 1856 N N . ASP A 1 229 ? 9.311 -0.413 -32.046 1.00 87.44 229 ASP A N 1
ATOM 1857 C CA . ASP A 1 229 ? 9.375 -1.424 -33.104 1.00 87.44 229 ASP A CA 1
ATOM 1858 C C . ASP A 1 229 ? 8.878 -2.785 -32.592 1.00 87.44 229 ASP A C 1
ATOM 1860 O O . ASP A 1 229 ? 7.995 -3.384 -33.194 1.00 87.44 229 ASP A O 1
ATOM 1864 N N . TYR A 1 230 ? 9.305 -3.207 -31.399 1.00 87.75 230 TYR A N 1
ATOM 1865 C CA . TYR A 1 230 ? 8.814 -4.442 -30.783 1.00 87.75 230 TYR A CA 1
ATOM 1866 C C . TYR A 1 230 ? 7.297 -4.428 -30.544 1.00 87.75 230 TYR A C 1
ATOM 1868 O O . TYR A 1 230 ? 6.623 -5.431 -30.753 1.00 87.75 230 TYR A O 1
ATOM 1876 N N . VAL A 1 231 ? 6.729 -3.299 -30.108 1.00 88.44 231 VAL A N 1
ATOM 1877 C CA . VAL A 1 231 ? 5.274 -3.189 -29.921 1.00 88.44 231 VAL A CA 1
ATOM 1878 C C . VAL A 1 231 ? 4.527 -3.285 -31.252 1.00 88.44 231 VAL A C 1
ATOM 1880 O O . VAL A 1 231 ? 3.463 -3.900 -31.277 1.00 88.44 231 VAL A O 1
ATOM 1883 N N . LYS A 1 232 ? 5.073 -2.744 -32.349 1.00 86.50 232 LYS A N 1
ATOM 1884 C CA . LYS A 1 232 ? 4.515 -2.958 -33.695 1.00 86.50 232 LYS A CA 1
ATOM 1885 C C . LYS A 1 232 ? 4.571 -4.431 -34.080 1.00 86.50 232 LYS A C 1
ATOM 1887 O O . LYS A 1 232 ? 3.535 -4.986 -34.420 1.00 86.50 232 LYS A O 1
ATOM 1892 N N . ASP A 1 233 ? 5.716 -5.084 -33.895 1.00 86.44 233 ASP A N 1
ATOM 1893 C CA . ASP A 1 233 ? 5.866 -6.509 -34.201 1.00 86.44 233 ASP A CA 1
ATOM 1894 C C . ASP A 1 233 ? 4.847 -7.363 -33.430 1.00 86.44 233 ASP A C 1
ATOM 1896 O O . ASP A 1 233 ? 4.248 -8.281 -33.986 1.00 86.44 233 ASP A O 1
ATOM 1900 N N . LEU A 1 234 ? 4.598 -7.071 -32.147 1.00 86.81 234 LEU A N 1
ATOM 1901 C CA . LEU A 1 234 ? 3.585 -7.789 -31.361 1.00 86.81 234 LEU A CA 1
ATOM 1902 C C . LEU A 1 234 ? 2.169 -7.626 -31.934 1.00 86.81 234 LEU A C 1
ATOM 1904 O O . LEU A 1 234 ? 1.365 -8.558 -31.861 1.00 86.81 234 LEU A O 1
ATOM 1908 N N . LEU A 1 235 ? 1.863 -6.451 -32.481 1.00 84.31 235 LEU A N 1
ATOM 1909 C CA . LEU A 1 235 ? 0.572 -6.155 -33.092 1.00 84.31 235 LEU A CA 1
ATOM 1910 C C . LEU A 1 235 ? 0.413 -6.818 -34.453 1.00 84.31 235 LEU A C 1
ATOM 1912 O O . LEU A 1 235 ? -0.627 -7.426 -34.703 1.00 84.31 235 LEU A O 1
ATOM 1916 N N . ASP A 1 236 ? 1.451 -6.761 -35.280 1.00 85.19 236 ASP A N 1
ATOM 1917 C CA . ASP A 1 236 ? 1.474 -7.383 -36.603 1.00 85.19 236 ASP A CA 1
ATOM 1918 C C . ASP A 1 236 ? 1.383 -8.914 -36.494 1.00 85.19 236 ASP A C 1
ATOM 1920 O O . ASP A 1 236 ? 0.719 -9.563 -37.300 1.00 85.19 236 ASP A O 1
ATOM 1924 N N . ASN A 1 237 ? 1.941 -9.493 -35.424 1.00 85.44 237 ASN A N 1
ATOM 1925 C CA . ASN A 1 237 ? 1.798 -10.914 -35.085 1.00 85.44 237 ASN A CA 1
ATOM 1926 C C . ASN A 1 237 ? 0.438 -11.277 -34.445 1.00 85.44 237 ASN A C 1
ATOM 1928 O O . ASN A 1 237 ? 0.242 -12.412 -34.005 1.00 85.44 237 ASN A O 1
ATOM 1932 N N . GLY A 1 238 ? -0.512 -10.340 -34.369 1.00 80.88 238 GLY A N 1
ATOM 1933 C CA . GLY A 1 238 ? -1.893 -10.616 -33.972 1.00 80.88 238 GLY A CA 1
ATOM 1934 C C . GLY A 1 238 ? -2.121 -10.814 -32.470 1.00 80.88 238 GLY A C 1
ATOM 1935 O O . GLY A 1 238 ? -3.126 -11.414 -32.077 1.00 80.88 238 GLY A O 1
ATOM 1936 N N . ILE A 1 239 ? -1.235 -10.317 -31.597 1.00 79.38 239 ILE A N 1
ATOM 1937 C CA . ILE A 1 239 ? -1.478 -10.359 -30.147 1.00 79.38 239 ILE A CA 1
ATOM 1938 C C . ILE A 1 239 ? -2.605 -9.377 -29.796 1.00 79.38 239 ILE A C 1
ATOM 1940 O O . ILE A 1 239 ? -2.405 -8.170 -29.701 1.00 79.38 239 ILE A O 1
ATOM 1944 N N . GLY A 1 240 ? -3.812 -9.909 -29.580 1.00 72.75 240 GLY A N 1
ATOM 1945 C CA . GLY A 1 240 ? -5.034 -9.100 -29.506 1.00 72.75 240 GLY A CA 1
ATOM 1946 C C . GLY A 1 240 ? -5.166 -8.163 -28.297 1.00 72.75 240 GLY A C 1
ATOM 1947 O O . GLY A 1 240 ? -5.803 -7.118 -28.416 1.00 72.75 240 GLY A O 1
ATOM 1948 N N . LYS A 1 241 ? -4.613 -8.508 -27.124 1.00 85.56 241 LYS A N 1
ATOM 1949 C CA . LYS A 1 241 ? -4.660 -7.660 -25.915 1.00 85.56 241 LYS A CA 1
ATOM 1950 C C . LYS A 1 241 ? -3.402 -7.841 -25.073 1.00 85.56 241 LYS A C 1
ATOM 1952 O O . LYS A 1 241 ? -3.058 -8.964 -24.713 1.00 85.56 241 LYS A O 1
ATOM 1957 N N . PHE A 1 242 ? -2.765 -6.739 -24.696 1.00 88.44 242 PHE A N 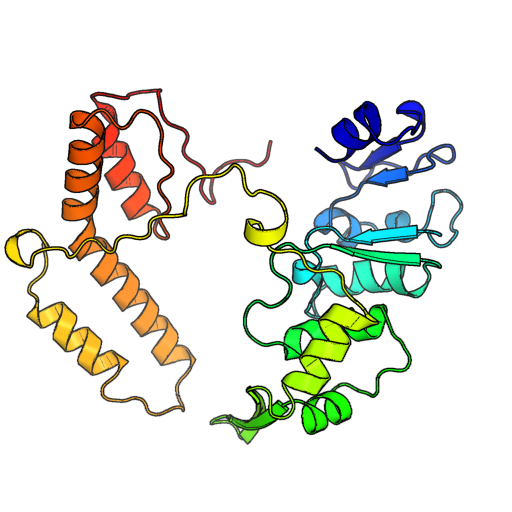1
ATOM 1958 C CA . PHE A 1 242 ? -1.623 -6.735 -23.784 1.00 88.44 242 PHE A CA 1
ATOM 1959 C C . PHE A 1 242 ? -1.566 -5.437 -22.973 1.00 88.44 242 PHE A C 1
ATOM 1961 O O . PHE A 1 242 ? -2.215 -4.447 -23.303 1.00 88.44 242 PHE A O 1
ATOM 1968 N N . LEU A 1 243 ? -0.794 -5.466 -21.886 1.00 91.56 243 LEU A N 1
ATOM 1969 C CA . LEU A 1 243 ? -0.541 -4.316 -21.020 1.00 91.56 243 LEU A CA 1
ATOM 1970 C C . LEU A 1 243 ? 0.906 -3.861 -21.197 1.00 91.56 243 LEU A C 1
ATOM 1972 O O . LEU A 1 243 ? 1.826 -4.672 -21.083 1.00 91.56 243 LEU A O 1
ATOM 1976 N N . LEU A 1 244 ? 1.096 -2.564 -21.433 1.00 90.38 244 LEU A N 1
ATOM 1977 C CA . LEU A 1 244 ? 2.408 -1.929 -21.481 1.00 90.38 244 LEU A CA 1
ATOM 1978 C C . LEU A 1 244 ? 2.614 -1.094 -20.221 1.00 90.38 244 LEU A C 1
ATOM 1980 O O . LEU A 1 244 ? 1.805 -0.226 -19.903 1.00 90.38 244 LEU A O 1
ATOM 1984 N N . PHE A 1 245 ? 3.719 -1.342 -19.526 1.00 92.31 245 PHE A N 1
ATOM 1985 C CA . PHE A 1 245 ? 4.141 -0.545 -18.379 1.00 92.31 245 PHE A CA 1
ATOM 1986 C C . PHE A 1 245 ? 5.384 0.257 -18.756 1.00 92.31 245 PHE A C 1
ATOM 1988 O O . PHE A 1 245 ? 6.339 -0.287 -19.313 1.00 92.31 245 PHE A O 1
ATOM 1995 N N . ALA A 1 246 ? 5.390 1.545 -18.427 1.00 90.75 246 ALA A N 1
ATOM 1996 C CA . ALA A 1 246 ? 6.531 2.423 -18.637 1.00 90.75 246 ALA A CA 1
ATOM 1997 C C . ALA A 1 246 ? 6.657 3.416 -17.477 1.00 90.75 246 ALA A C 1
ATOM 1999 O O . ALA A 1 246 ? 5.661 3.860 -16.914 1.00 90.75 246 ALA A O 1
ATOM 2000 N N . HIS A 1 247 ? 7.895 3.775 -17.130 1.00 87.69 247 HIS A N 1
ATOM 2001 C CA . HIS A 1 247 ? 8.173 4.731 -16.052 1.00 87.69 247 HIS A CA 1
ATOM 2002 C C . HIS A 1 247 ? 8.143 6.190 -16.529 1.00 87.69 247 HIS A C 1
ATOM 2004 O O . HIS A 1 247 ? 7.682 7.071 -15.812 1.00 87.69 247 HIS A O 1
ATOM 2010 N N . HIS A 1 248 ? 8.640 6.458 -17.739 1.00 89.44 248 HIS A N 1
ATOM 2011 C CA . HIS A 1 248 ? 8.799 7.816 -18.258 1.00 89.44 248 HIS A CA 1
ATOM 2012 C C . HIS A 1 248 ? 7.628 8.193 -19.165 1.00 89.44 248 HIS A C 1
ATOM 2014 O O . HIS A 1 248 ? 7.313 7.445 -20.090 1.00 89.44 248 HIS A O 1
ATOM 2020 N N . ARG A 1 249 ? 7.052 9.389 -18.971 1.00 90.38 249 ARG A N 1
ATOM 2021 C CA . ARG A 1 249 ? 6.018 9.939 -19.869 1.00 90.38 249 ARG A CA 1
ATOM 2022 C C . ARG A 1 249 ? 6.482 9.992 -21.322 1.00 90.38 249 ARG A C 1
ATOM 2024 O O . ARG A 1 249 ? 5.790 9.458 -22.167 1.00 90.38 249 ARG A O 1
ATOM 2031 N N . ALA A 1 250 ? 7.708 10.453 -21.575 1.00 90.81 250 ALA A N 1
ATOM 2032 C CA . ALA A 1 250 ? 8.283 10.481 -22.923 1.00 90.81 250 ALA A CA 1
ATOM 2033 C C . ALA A 1 250 ? 8.287 9.106 -23.624 1.00 90.81 250 ALA A C 1
ATOM 2035 O O . ALA A 1 250 ? 8.088 9.021 -24.830 1.00 90.81 250 ALA A O 1
ATOM 2036 N N . MET A 1 251 ? 8.477 8.015 -22.870 1.00 91.00 251 MET A N 1
ATOM 2037 C CA . MET A 1 251 ? 8.374 6.657 -23.412 1.00 91.00 251 MET A CA 1
ATOM 2038 C C . MET A 1 251 ? 6.924 6.301 -23.749 1.00 91.00 251 MET A C 1
ATOM 2040 O O . MET A 1 251 ? 6.663 5.705 -24.788 1.00 91.00 251 MET A O 1
ATOM 2044 N N . MET A 1 252 ? 5.980 6.667 -22.877 1.00 92.25 252 MET A N 1
ATOM 2045 C CA . MET A 1 252 ? 4.548 6.480 -23.127 1.00 92.25 252 MET A CA 1
ATOM 2046 C C . MET A 1 252 ? 4.082 7.289 -24.341 1.00 92.25 252 MET A C 1
ATOM 2048 O O . MET A 1 252 ? 3.344 6.750 -25.154 1.00 92.25 252 MET A O 1
ATOM 2052 N N . ASP A 1 253 ? 4.562 8.523 -24.505 1.00 91.75 253 ASP A N 1
ATOM 2053 C CA . ASP A 1 253 ? 4.251 9.391 -25.647 1.00 91.75 253 ASP A CA 1
ATOM 2054 C C . ASP A 1 253 ? 4.774 8.790 -26.967 1.00 91.75 253 ASP A C 1
ATOM 2056 O O . ASP A 1 253 ? 4.076 8.783 -27.983 1.00 91.75 253 ASP A O 1
ATOM 2060 N N . ALA A 1 254 ? 5.989 8.228 -26.954 1.00 90.81 254 ALA A N 1
ATOM 2061 C CA . ALA A 1 254 ? 6.578 7.561 -28.117 1.00 90.81 254 ALA A CA 1
ATOM 2062 C C . ALA A 1 254 ? 5.831 6.270 -28.500 1.00 90.81 254 ALA A C 1
ATOM 2064 O O . ALA A 1 254 ? 5.560 6.023 -29.680 1.00 90.81 254 ALA A O 1
ATOM 2065 N N . LEU A 1 255 ? 5.457 5.463 -27.502 1.00 90.44 255 LEU A N 1
ATOM 2066 C CA . LEU A 1 255 ? 4.631 4.272 -27.698 1.00 90.44 255 LEU A CA 1
ATOM 2067 C C . LEU A 1 255 ? 3.240 4.657 -28.213 1.00 90.44 255 LEU A C 1
ATOM 2069 O O . LEU A 1 255 ? 2.745 4.048 -29.150 1.00 90.44 255 LEU A O 1
ATOM 2073 N N . GLU A 1 256 ? 2.629 5.705 -27.666 1.00 89.44 256 GLU A N 1
ATOM 2074 C CA . GLU A 1 256 ? 1.332 6.206 -28.115 1.00 89.44 256 GLU A CA 1
ATOM 2075 C C . GLU A 1 256 ? 1.377 6.672 -29.574 1.00 89.44 256 GLU A C 1
ATOM 2077 O O . GLU A 1 256 ? 0.543 6.259 -30.376 1.00 89.44 256 GLU A O 1
ATOM 2082 N N . SER A 1 257 ? 2.396 7.447 -29.949 1.00 88.31 257 SER A N 1
ATOM 2083 C CA . SER A 1 257 ? 2.600 7.907 -31.331 1.00 88.31 257 SER A CA 1
ATOM 2084 C C . SER A 1 257 ? 2.761 6.738 -32.310 1.00 88.31 257 SER A C 1
ATOM 2086 O O . SER A 1 257 ? 2.276 6.784 -33.436 1.00 88.31 257 SER A O 1
ATOM 2088 N N . THR A 1 258 ? 3.383 5.647 -31.858 1.00 83.62 258 THR A N 1
ATOM 2089 C CA . THR A 1 258 ? 3.530 4.399 -32.624 1.00 83.62 258 THR A CA 1
ATOM 2090 C C . THR A 1 258 ? 2.177 3.716 -32.874 1.00 83.62 258 THR A C 1
ATOM 2092 O O . THR A 1 258 ? 1.972 3.10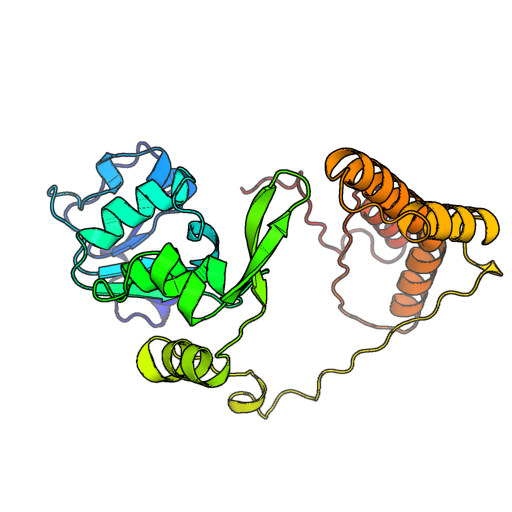1 -33.919 1.00 83.62 258 THR A O 1
ATOM 2095 N N . LEU A 1 259 ? 1.225 3.866 -31.951 1.00 82.38 259 LEU A N 1
ATOM 2096 C CA . LEU A 1 259 ? -0.118 3.284 -32.033 1.00 82.38 259 LEU A CA 1
ATOM 2097 C C . LEU A 1 259 ? -1.117 4.149 -32.825 1.00 82.38 259 LEU A C 1
ATOM 2099 O O . LEU A 1 259 ? -2.171 3.644 -33.222 1.00 82.38 259 LEU A O 1
ATOM 2103 N N . GLN A 1 260 ? -0.805 5.429 -33.080 1.00 69.69 260 GLN A N 1
ATOM 2104 C CA . GLN A 1 260 ? -1.727 6.424 -33.659 1.00 69.69 260 GLN A CA 1
ATOM 2105 C C . GLN A 1 260 ? -2.166 6.172 -35.120 1.00 69.69 260 GLN A C 1
ATOM 2107 O O . GLN A 1 260 ? -3.000 6.916 -35.634 1.00 69.69 260 GLN A O 1
ATOM 2112 N N . GLY A 1 261 ? -1.701 5.100 -35.765 1.00 69.12 261 GLY A N 1
ATOM 2113 C CA . GLY A 1 261 ? -2.224 4.609 -37.047 1.00 69.12 261 GLY A CA 1
ATOM 2114 C C . GLY A 1 261 ? -3.165 3.403 -36.889 1.00 69.12 261 GLY A C 1
ATOM 2115 O O . GLY A 1 261 ? -4.384 3.579 -36.858 1.00 69.12 261 GLY A O 1
ATOM 2116 N N . PRO A 1 262 ? -2.621 2.175 -36.773 1.00 61.97 262 PRO A N 1
ATOM 2117 C CA . PRO A 1 262 ? -3.380 0.919 -36.860 1.00 61.97 262 PRO A CA 1
ATOM 2118 C C . PRO A 1 262 ? -4.392 0.689 -35.721 1.00 61.97 262 PRO A C 1
ATOM 2120 O O . PRO A 1 262 ? -5.290 -0.141 -35.854 1.00 61.97 262 PRO A O 1
ATOM 2123 N N . LEU A 1 263 ? -4.279 1.417 -34.601 1.00 66.06 263 LEU A N 1
ATOM 2124 C CA . LEU A 1 263 ? -5.093 1.217 -33.394 1.00 66.06 263 LEU A CA 1
ATOM 2125 C C . LEU A 1 263 ? -5.649 2.514 -32.803 1.00 66.06 263 LEU A C 1
ATOM 2127 O O . LEU A 1 263 ? -5.980 2.563 -31.614 1.00 66.06 263 LEU A O 1
ATOM 2131 N N . ARG A 1 264 ? -5.769 3.574 -33.608 1.00 67.44 264 ARG A N 1
ATOM 2132 C CA . ARG A 1 264 ? -6.314 4.854 -33.144 1.00 67.44 264 ARG A CA 1
ATOM 2133 C C . ARG A 1 264 ? -7.669 4.640 -32.445 1.00 67.44 264 ARG A C 1
ATOM 2135 O O . ARG A 1 264 ? -8.611 4.129 -33.043 1.00 67.44 264 ARG A O 1
ATOM 2142 N N . GLY A 1 265 ? -7.746 4.997 -31.160 1.00 67.25 265 GLY A N 1
ATOM 2143 C CA . GLY A 1 265 ? -8.948 4.836 -30.326 1.00 67.25 265 GLY A CA 1
ATOM 2144 C C . GLY A 1 265 ? -9.177 3.440 -29.723 1.00 67.25 265 GLY A C 1
ATOM 2145 O O . GLY A 1 265 ? -10.203 3.228 -29.085 1.00 67.25 265 GLY A O 1
ATOM 2146 N N . ARG A 1 266 ? -8.249 2.485 -29.891 1.00 81.69 266 ARG A N 1
ATOM 2147 C CA . ARG A 1 266 ? -8.346 1.110 -29.354 1.00 81.69 266 ARG A CA 1
ATOM 2148 C C . ARG A 1 266 ? -7.393 0.818 -28.190 1.00 81.69 266 ARG A C 1
ATOM 2150 O O . ARG A 1 266 ? -7.189 -0.342 -27.843 1.00 81.69 266 ARG A O 1
ATOM 2157 N N . TYR A 1 267 ? -6.820 1.848 -27.575 1.00 86.44 267 TYR A N 1
ATOM 2158 C CA . TYR A 1 267 ? -5.985 1.721 -26.380 1.00 86.44 267 TYR A CA 1
ATOM 2159 C C . TYR A 1 267 ? -6.463 2.670 -25.277 1.00 86.44 267 TYR A C 1
ATOM 2161 O O . TYR A 1 267 ? -7.170 3.643 -25.532 1.00 86.44 267 TYR A O 1
ATOM 2169 N N . ILE A 1 268 ? -6.065 2.369 -24.042 1.00 89.00 268 ILE A N 1
ATOM 2170 C CA . ILE A 1 268 ? -6.307 3.203 -22.864 1.00 89.00 268 ILE A CA 1
ATOM 2171 C C . ILE A 1 268 ? -4.943 3.572 -22.286 1.00 89.00 268 ILE A C 1
ATOM 2173 O O . ILE A 1 268 ? -4.118 2.691 -22.039 1.00 89.00 268 ILE A O 1
ATOM 2177 N N . ARG A 1 269 ? -4.713 4.867 -22.061 1.00 88.94 269 ARG A N 1
ATOM 2178 C CA . ARG A 1 269 ? -3.518 5.390 -21.394 1.00 88.94 269 ARG A CA 1
ATOM 2179 C C . ARG A 1 269 ? -3.890 5.885 -20.000 1.00 88.94 269 ARG A C 1
ATOM 2181 O O . ARG A 1 269 ? -4.812 6.681 -19.851 1.00 88.94 269 ARG A O 1
ATOM 2188 N N . ILE A 1 270 ? -3.148 5.427 -18.996 1.00 89.94 270 ILE A N 1
ATOM 2189 C CA . ILE A 1 270 ? -3.266 5.884 -17.610 1.00 89.94 270 ILE A CA 1
ATOM 2190 C C . ILE A 1 270 ? -1.886 6.358 -17.168 1.00 89.94 270 ILE A C 1
ATOM 2192 O O . ILE A 1 270 ? -0.930 5.584 -17.193 1.00 89.94 270 ILE A O 1
ATOM 2196 N N . ASP A 1 271 ? -1.779 7.619 -16.761 1.00 89.88 271 ASP A N 1
ATOM 2197 C CA . ASP A 1 271 ? -0.555 8.188 -16.204 1.00 89.88 271 ASP A CA 1
ATOM 2198 C C . ASP A 1 271 ? -0.862 9.194 -15.082 1.00 89.88 271 ASP A C 1
ATOM 2200 O O . ASP A 1 271 ? -2.011 9.398 -14.692 1.00 89.88 271 ASP A O 1
ATOM 2204 N N . GLY A 1 272 ? 0.173 9.837 -14.532 1.00 82.56 272 GLY A N 1
ATOM 2205 C CA . GLY A 1 272 ? 0.022 10.776 -13.414 1.00 82.56 272 GLY A CA 1
ATOM 2206 C C . GLY A 1 272 ? -0.770 12.058 -13.721 1.00 82.56 272 GLY A C 1
ATOM 2207 O O . GLY A 1 272 ? -0.940 12.874 -12.823 1.00 82.56 272 GLY A O 1
ATOM 2208 N N . SER A 1 273 ? -1.205 12.282 -14.967 1.00 83.62 273 SER A N 1
ATOM 2209 C CA . SER A 1 273 ? -2.078 13.406 -15.359 1.00 83.62 273 SER A CA 1
ATOM 2210 C C . SER A 1 273 ? -3.533 12.985 -15.540 1.00 83.62 273 SER A C 1
ATOM 2212 O O . SER A 1 273 ? -4.398 13.849 -15.678 1.00 83.62 273 SER A O 1
ATOM 2214 N N . THR A 1 274 ? -3.823 11.683 -15.547 1.00 85.44 274 THR A N 1
ATOM 2215 C CA . THR A 1 274 ? -5.188 11.181 -15.682 1.00 85.44 274 THR A CA 1
ATOM 2216 C C . THR A 1 274 ? -6.005 11.580 -14.452 1.00 85.44 274 THR A C 1
ATOM 2218 O O . THR A 1 274 ? -5.641 11.278 -13.315 1.00 85.44 274 THR A O 1
ATOM 2221 N N . ASN A 1 275 ? -7.112 12.290 -14.676 1.00 77.75 275 ASN A N 1
ATOM 2222 C CA . ASN A 1 275 ? -7.972 12.774 -13.601 1.00 77.75 275 ASN A CA 1
ATOM 2223 C C . ASN A 1 275 ? -8.702 11.596 -12.932 1.00 77.75 275 ASN A C 1
ATOM 2225 O O . ASN A 1 275 ? -9.205 10.719 -13.626 1.00 77.75 275 ASN A O 1
ATOM 2229 N N . GLN A 1 276 ? -8.790 11.586 -11.600 1.00 65.62 276 GLN A N 1
ATOM 2230 C CA . GLN A 1 276 ? -9.402 10.495 -10.818 1.00 65.62 276 GLN A CA 1
ATOM 2231 C C . GLN A 1 276 ? -10.942 10.566 -10.760 1.00 65.62 276 GLN A C 1
ATOM 2233 O O . GLN A 1 276 ? -11.532 10.119 -9.779 1.00 65.62 276 GLN A O 1
ATOM 2238 N N . LYS A 1 277 ? -11.582 11.188 -11.755 1.00 46.34 277 LYS A N 1
ATOM 2239 C CA . LYS A 1 277 ? -13.041 11.351 -11.773 1.00 46.34 277 LYS A CA 1
ATOM 2240 C C . LYS A 1 277 ? -13.754 10.036 -12.057 1.00 46.34 277 LYS A C 1
ATOM 2242 O O . LYS A 1 277 ? -13.295 9.315 -12.968 1.00 46.34 277 LYS A O 1
#

Radius of gyration: 24.45 Å; chains: 1; bounding box: 62×42×60 Å